Protein AF-A0A537FQB3-F1 (afdb_monomer)

Secondary structure (DSSP, 8-state):
-----------------------SSSTTTTSPP-HHHHHHHHHHHHHHHHHHS-S--TT-HHHHHHHHHHHHSS-HHHHHEEEEEEEEEPPSSTT--GGGS--EEE-HHHIIIIIGGGEEEEEEEEEEEEGGGTEEEEEEEEEE-TTS-GGGSSS-GGGSHHHHHHHHT--EEEEEEETTTTEEEEEEEES--SS-S-SS------PPP-S-SSEE-TTS-EE-GGGTTTTTS-TT-TTHHHHHHHHHHHHHHHHHTTGGGTSSTT-SS--S----TTSHHHHHH-

Nearest PDB structures (foldseek):
  2y3p-assembly1_B  TM=4.659E-01  e=8.962E+00  Escherichia coli

Sequence (286 aa):
MRIAGGCAPGGALLLAAALFAGGVAAAEDDLPDLGEQVERMAAELALELQRVCPPASPADQAAFDRCRRSLFGDSALRRSLAPRLLWGRRNQDAGALLKDTNLTQFAPDVFAGLYLALFMFSGEHSVEYVERERMYLIRLQSAFRNRLPPGQFPYPFWHDEAKWGVYQATNCILLWVNPKTARIVIGQFTERGELGSTVVATQPLSPKFDGNWMWMDKEGRIQPRVTLFDGLFRQDNPYLPKLEFTYRTLALRMRDAQCENCHMPNNPLPMRRLLIMHTP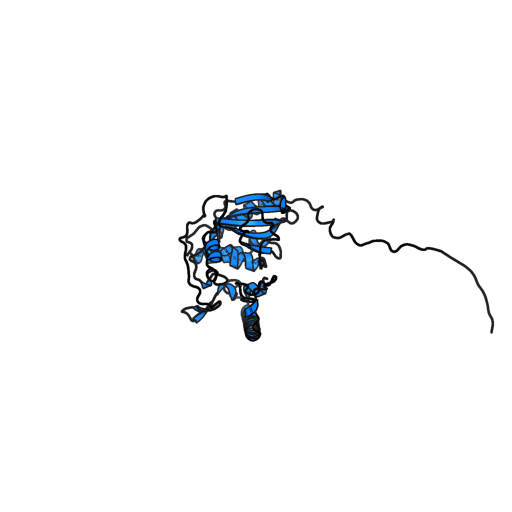AHASGE

Mean predicted aligned error: 10.39 Å

Solvent-accessible surface area (backbone atoms only — not comparable to full-atom values): 16451 Å² total; per-residue (Å²): 139,90,88,85,88,80,91,86,91,85,76,90,79,92,77,81,96,71,88,90,86,88,76,78,79,69,67,70,76,74,51,62,77,34,57,74,57,42,55,51,47,49,54,53,37,27,52,49,39,24,72,45,22,42,72,66,66,44,54,44,60,69,57,37,53,50,15,20,54,48,40,58,45,99,24,71,57,52,76,33,40,29,86,53,26,33,38,38,63,57,57,90,56,86,83,62,54,75,90,79,36,82,57,46,58,29,20,47,60,43,44,35,38,58,54,54,32,46,40,24,21,71,41,51,68,50,78,45,79,38,75,95,74,68,26,33,40,36,39,34,33,13,18,40,42,76,54,48,63,74,38,66,34,77,49,69,57,43,71,38,63,69,63,30,51,44,49,58,48,19,13,19,39,37,38,33,25,40,36,70,72,56,23,35,42,34,42,30,40,33,60,79,40,84,84,54,74,46,69,52,89,71,83,90,80,84,67,82,61,86,84,66,76,56,50,67,48,99,86,70,44,72,31,33,37,52,20,71,48,52,85,74,59,66,92,83,47,87,57,50,67,59,52,52,52,53,44,54,53,49,50,50,52,36,54,76,66,49,47,52,76,60,26,40,98,82,39,86,67,74,56,94,74,66,65,47,58,79,33,57,42,45,56,76,24,93

Structure (mmCIF, N/CA/C/O backbone):
data_AF-A0A537FQB3-F1
#
_entry.id   AF-A0A537FQB3-F1
#
loop_
_atom_site.group_PDB
_atom_site.id
_atom_site.type_symbol
_atom_site.label_atom_id
_atom_site.label_alt_id
_atom_site.label_comp_id
_atom_site.label_asym_id
_atom_site.label_entity_id
_atom_site.label_seq_id
_atom_site.pdbx_PDB_ins_code
_atom_site.Cartn_x
_atom_site.Cartn_y
_atom_site.Cartn_z
_atom_site.occupancy
_atom_site.B_iso_or_equiv
_atom_site.auth_seq_id
_atom_site.auth_comp_id
_atom_site.auth_asym_id
_atom_site.auth_atom_id
_atom_site.pdbx_PDB_model_num
ATOM 1 N N . MET A 1 1 ? -83.241 -18.098 -27.998 1.00 39.88 1 MET A N 1
ATOM 2 C CA . MET A 1 1 ? -83.274 -19.281 -27.112 1.00 39.88 1 MET A CA 1
ATOM 3 C C . MET A 1 1 ? -82.880 -18.814 -25.714 1.00 39.88 1 MET A C 1
ATOM 5 O O . MET A 1 1 ? -81.733 -18.455 -25.507 1.00 39.88 1 MET A O 1
ATOM 9 N N . ARG A 1 2 ? -83.863 -18.651 -24.818 1.00 32.28 2 ARG A N 1
ATOM 10 C CA . ARG A 1 2 ? -83.670 -18.299 -23.399 1.00 32.28 2 ARG A CA 1
ATOM 11 C C . ARG A 1 2 ? -83.474 -19.589 -22.609 1.00 32.28 2 ARG A C 1
ATOM 13 O O . ARG A 1 2 ? -84.328 -20.453 -22.760 1.00 32.28 2 ARG A O 1
ATOM 20 N N . ILE A 1 3 ? -82.483 -19.647 -21.720 1.00 35.78 3 ILE A N 1
ATOM 21 C CA . ILE A 1 3 ? -82.604 -20.260 -20.385 1.00 35.78 3 ILE A CA 1
ATOM 22 C C . ILE A 1 3 ? -81.799 -19.384 -19.413 1.00 35.78 3 ILE A C 1
ATOM 24 O O . ILE A 1 3 ? -80.728 -18.889 -19.752 1.00 35.78 3 ILE A O 1
ATOM 28 N N . ALA A 1 4 ? -82.393 -19.140 -18.249 1.00 33.56 4 ALA A N 1
ATOM 29 C CA . ALA A 1 4 ? -81.945 -18.267 -17.175 1.00 33.56 4 ALA A CA 1
ATOM 30 C C . ALA A 1 4 ? -81.563 -19.072 -15.917 1.00 33.56 4 ALA A C 1
ATOM 32 O O . ALA A 1 4 ? -81.996 -20.213 -15.773 1.00 33.56 4 ALA A O 1
ATOM 33 N N . GLY A 1 5 ? -80.874 -18.400 -14.983 1.00 29.98 5 GLY A N 1
ATOM 34 C CA . GLY A 1 5 ? -80.807 -18.712 -13.541 1.00 29.98 5 GLY A CA 1
ATOM 35 C C . GLY A 1 5 ? -79.450 -19.257 -13.073 1.00 29.98 5 GLY A C 1
ATOM 36 O O . GLY A 1 5 ? -78.936 -20.180 -13.684 1.00 29.98 5 GLY A O 1
ATOM 37 N N . GLY A 1 6 ? -78.799 -18.770 -12.011 1.00 29.89 6 GLY A N 1
ATOM 38 C CA . GLY A 1 6 ? -79.097 -17.722 -11.024 1.00 29.89 6 GLY A CA 1
ATOM 39 C C . GLY A 1 6 ? -78.061 -17.762 -9.871 1.00 29.89 6 GLY A C 1
ATOM 40 O O . GLY A 1 6 ? -77.442 -18.801 -9.690 1.00 2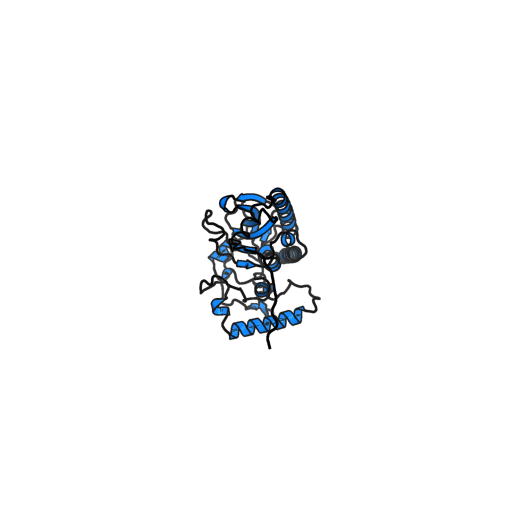9.89 6 GLY A O 1
ATOM 41 N N . CYS A 1 7 ? -77.929 -16.640 -9.130 1.00 30.81 7 CYS A N 1
ATOM 42 C CA . CYS A 1 7 ? -77.529 -16.454 -7.704 1.00 30.81 7 CYS A CA 1
ATOM 43 C C . CYS A 1 7 ? -76.234 -17.117 -7.143 1.00 30.81 7 CYS A C 1
ATOM 45 O O . CYS A 1 7 ? -76.009 -18.294 -7.351 1.00 30.81 7 CYS A O 1
ATOM 47 N N . ALA A 1 8 ? -75.378 -16.516 -6.297 1.00 36.47 8 ALA A N 1
ATOM 48 C CA . ALA A 1 8 ? -75.370 -15.281 -5.489 1.00 36.47 8 ALA A CA 1
ATOM 49 C C . ALA A 1 8 ? -73.906 -15.021 -4.952 1.00 36.47 8 ALA A C 1
ATOM 51 O O . ALA A 1 8 ? -72.982 -15.520 -5.590 1.00 36.47 8 ALA A O 1
ATOM 52 N N . PRO A 1 9 ? -73.612 -14.234 -3.882 1.00 50.31 9 PRO A N 1
ATOM 53 C CA . PRO A 1 9 ? -72.688 -13.091 -3.958 1.00 50.31 9 PRO A CA 1
ATOM 54 C C . PRO A 1 9 ? -71.484 -13.146 -2.981 1.00 50.31 9 PRO A C 1
ATOM 56 O O . PRO A 1 9 ? -71.391 -14.007 -2.113 1.00 50.31 9 PRO A O 1
ATOM 59 N N . GLY A 1 10 ? -70.584 -12.164 -3.075 1.00 28.72 10 GLY A N 1
ATOM 60 C CA . GLY A 1 10 ? -69.498 -11.917 -2.113 1.00 28.72 10 GLY A CA 1
ATOM 61 C C . GLY A 1 10 ? -68.287 -11.333 -2.839 1.00 28.72 10 GLY A C 1
ATOM 62 O O . GLY A 1 10 ? -67.957 -11.784 -3.922 1.00 28.72 10 GLY A O 1
ATOM 63 N N . GLY A 1 11 ? -67.582 -10.311 -2.386 1.00 28.75 11 GLY A N 1
ATOM 64 C CA . GLY A 1 11 ? -67.668 -9.447 -1.224 1.00 28.75 11 GLY A CA 1
ATOM 65 C C . GLY A 1 11 ? -66.685 -8.298 -1.488 1.00 28.75 11 GLY A C 1
ATOM 66 O O . GLY A 1 11 ? -65.789 -8.414 -2.325 1.00 28.75 11 GLY A O 1
ATOM 67 N N . ALA A 1 12 ? -66.902 -7.165 -0.831 1.00 36.59 12 ALA A N 1
ATOM 68 C CA . ALA A 1 12 ? -66.034 -5.996 -0.893 1.00 36.59 12 ALA A CA 1
ATOM 69 C C . ALA A 1 12 ? -64.578 -6.329 -0.523 1.00 36.59 12 ALA A C 1
ATOM 71 O O . ALA A 1 12 ? -64.365 -7.190 0.323 1.00 36.59 12 ALA A O 1
ATOM 72 N N . LEU A 1 13 ? -63.608 -5.583 -1.066 1.00 34.16 13 LEU A N 1
ATOM 73 C CA . LEU A 1 13 ? -62.609 -4.861 -0.263 1.00 34.16 13 LEU A CA 1
ATOM 74 C C . LEU A 1 13 ? -61.703 -3.995 -1.160 1.00 34.16 13 LEU A C 1
ATOM 76 O O . LEU A 1 13 ? -60.896 -4.490 -1.942 1.00 34.16 13 LEU A O 1
ATOM 80 N N . LEU A 1 14 ? -61.826 -2.678 -0.990 1.00 41.50 14 LEU A N 1
ATOM 81 C CA . LEU A 1 14 ? -60.735 -1.722 -1.169 1.00 41.50 14 LEU A CA 1
ATOM 82 C C . LEU A 1 14 ? -59.635 -2.062 -0.154 1.00 41.50 14 LEU A C 1
ATOM 84 O O . LEU A 1 14 ? -59.939 -2.113 1.035 1.00 41.50 14 LEU A O 1
ATOM 88 N N . LEU A 1 15 ? -58.375 -2.214 -0.574 1.00 35.16 15 LEU A N 1
ATOM 89 C CA . LEU A 1 15 ? -57.241 -2.047 0.341 1.00 35.16 15 LEU A CA 1
ATOM 90 C C . LEU A 1 15 ? -55.959 -1.618 -0.384 1.00 35.16 15 LEU A C 1
ATOM 92 O O . LEU A 1 15 ? -55.313 -2.383 -1.090 1.00 35.16 15 LEU A O 1
ATOM 96 N N . ALA A 1 16 ? -55.665 -0.332 -0.187 1.00 37.47 16 ALA A N 1
ATOM 97 C CA . ALA A 1 16 ? -54.361 0.279 0.045 1.00 37.47 16 ALA A CA 1
ATOM 98 C C . ALA A 1 16 ? -53.118 -0.423 -0.535 1.00 37.47 16 ALA A C 1
ATOM 100 O O . ALA A 1 16 ? -52.516 -1.289 0.095 1.00 37.47 16 ALA A O 1
ATOM 101 N N . ALA A 1 17 ? -52.631 0.094 -1.663 1.00 39.41 17 ALA A N 1
ATOM 102 C CA . ALA A 1 17 ? -51.211 0.032 -1.982 1.00 39.41 17 ALA A CA 1
ATOM 103 C C . ALA A 1 17 ? -50.494 1.133 -1.184 1.00 39.41 17 ALA A C 1
ATOM 105 O O . ALA A 1 17 ? -50.440 2.287 -1.608 1.00 39.41 17 ALA A O 1
ATOM 106 N N . ALA A 1 18 ? -49.983 0.785 -0.004 1.00 43.53 18 ALA A N 1
ATOM 107 C CA . ALA A 1 18 ? -49.101 1.646 0.768 1.00 43.53 18 ALA A CA 1
ATOM 108 C C . ALA A 1 18 ? -47.827 0.886 1.159 1.00 43.53 18 ALA A C 1
ATOM 110 O O . ALA A 1 18 ? -47.884 -0.134 1.836 1.00 43.53 18 ALA A O 1
ATOM 111 N N . LEU A 1 19 ? -46.699 1.478 0.754 1.00 46.19 19 LEU A N 1
ATOM 112 C CA . LEU A 1 19 ? -45.419 1.511 1.464 1.00 46.19 19 LEU A CA 1
ATOM 113 C C . LEU A 1 19 ? -44.647 0.192 1.628 1.00 46.19 19 LEU 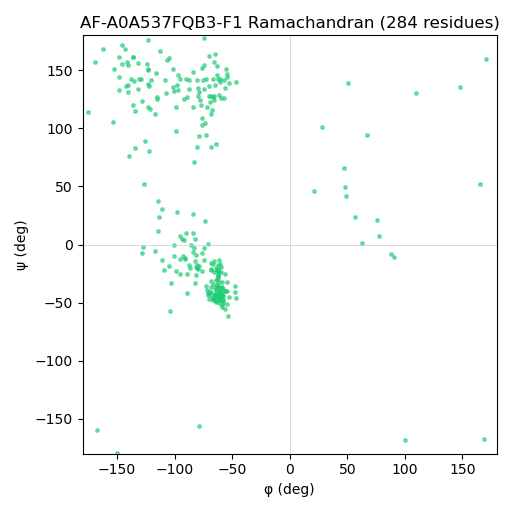A C 1
ATOM 115 O O . LEU A 1 19 ? -44.731 -0.460 2.657 1.00 46.19 19 LEU A O 1
ATOM 119 N N . PHE A 1 20 ? -43.722 -0.060 0.698 1.00 43.28 20 PHE A N 1
ATOM 120 C CA . PHE A 1 20 ? -42.429 -0.675 1.028 1.00 43.28 20 PHE A CA 1
ATOM 121 C C . PHE A 1 20 ? -41.315 -0.001 0.220 1.00 43.28 20 PHE A C 1
ATOM 123 O O . PHE A 1 20 ? -40.823 -0.526 -0.773 1.00 43.28 20 PHE A O 1
ATOM 130 N N . ALA A 1 21 ? -40.926 1.198 0.646 1.00 45.19 21 ALA A N 1
ATOM 131 C CA . ALA A 1 21 ? -39.701 1.850 0.196 1.00 45.19 21 ALA A CA 1
ATOM 132 C C . ALA A 1 21 ? -38.979 2.406 1.428 1.00 45.19 21 ALA A C 1
ATOM 134 O O . ALA A 1 21 ? -39.165 3.559 1.798 1.00 45.19 21 ALA A O 1
ATOM 135 N N . GLY A 1 22 ? -38.212 1.556 2.114 1.00 44.00 22 GLY A N 1
ATOM 136 C CA . GLY A 1 22 ? -37.442 1.979 3.287 1.00 44.00 22 GLY A CA 1
ATOM 137 C C . GLY A 1 22 ? -36.913 0.828 4.138 1.00 44.00 22 GLY A C 1
ATOM 138 O O . GLY A 1 22 ? -37.192 0.797 5.326 1.00 44.00 22 GLY A O 1
ATOM 139 N N . GLY A 1 23 ? -36.211 -0.145 3.544 1.00 40.12 23 GLY A N 1
ATOM 140 C CA . GLY A 1 23 ? -35.782 -1.349 4.277 1.00 40.12 23 GLY A CA 1
ATOM 141 C C . GLY A 1 23 ? -34.303 -1.725 4.206 1.00 40.12 23 GLY A C 1
ATOM 142 O O . GLY A 1 23 ? -33.903 -2.637 4.913 1.00 40.12 23 GLY A O 1
ATOM 143 N N . VAL A 1 24 ? -33.472 -1.074 3.385 1.00 45.38 24 VAL A N 1
ATOM 144 C CA . VAL A 1 24 ? -32.102 -1.585 3.145 1.00 45.38 24 VAL A CA 1
ATOM 145 C C . VAL A 1 24 ? -31.030 -0.877 3.986 1.00 45.38 24 VAL A C 1
ATOM 147 O O . VAL A 1 24 ? -30.003 -1.472 4.270 1.00 45.38 24 VAL A O 1
ATOM 150 N N . ALA A 1 25 ? -31.268 0.352 4.457 1.00 44.25 25 ALA A N 1
ATOM 151 C CA . ALA A 1 25 ? -30.258 1.111 5.208 1.00 44.25 25 ALA A CA 1
ATOM 152 C C . ALA A 1 25 ? -30.233 0.823 6.724 1.00 44.25 25 ALA A C 1
ATOM 154 O O . ALA A 1 25 ? -29.230 1.090 7.372 1.00 44.25 25 ALA A O 1
ATOM 155 N N . ALA A 1 26 ? -31.312 0.285 7.302 1.00 44.38 26 ALA A N 1
ATOM 156 C CA . ALA A 1 26 ? -31.413 0.076 8.752 1.00 44.38 26 ALA A CA 1
ATOM 157 C C . ALA A 1 26 ? -30.714 -1.207 9.248 1.00 44.38 26 ALA A C 1
ATOM 159 O O . ALA A 1 26 ? -30.406 -1.313 10.426 1.00 44.38 26 ALA A O 1
ATOM 160 N N . ALA A 1 27 ? -30.442 -2.173 8.365 1.00 52.44 27 ALA A N 1
ATOM 161 C CA . ALA A 1 27 ? -29.920 -3.483 8.763 1.00 52.44 27 ALA A CA 1
ATOM 162 C C . ALA A 1 27 ? -28.400 -3.509 9.042 1.00 52.44 27 ALA A C 1
ATOM 164 O O . ALA A 1 27 ? -27.921 -4.444 9.678 1.00 52.44 27 ALA A O 1
ATOM 165 N N . GLU A 1 28 ? -27.628 -2.517 8.579 1.00 53.47 28 GLU A N 1
ATOM 166 C CA . GLU A 1 28 ? -26.170 -2.464 8.807 1.00 53.47 28 GLU A CA 1
ATOM 167 C C . GLU A 1 28 ? -25.781 -1.910 10.188 1.00 53.47 28 GLU A C 1
ATOM 169 O O . GLU A 1 28 ? -24.717 -2.261 10.705 1.00 53.47 28 GLU A O 1
ATOM 174 N N . ASP A 1 29 ? -26.622 -1.074 10.809 1.00 59.78 29 ASP A N 1
ATOM 175 C CA . ASP A 1 29 ? -26.296 -0.435 12.097 1.00 59.78 29 ASP A CA 1
ATOM 176 C C . ASP A 1 29 ? -26.427 -1.412 13.288 1.00 59.78 29 ASP A C 1
ATOM 178 O O . ASP A 1 29 ? -25.736 -1.249 14.295 1.00 59.78 29 ASP A O 1
ATOM 182 N N . ASP A 1 30 ? -27.220 -2.481 13.129 1.00 73.44 30 ASP A N 1
ATOM 183 C CA . ASP A 1 30 ? -27.499 -3.506 14.152 1.00 73.44 30 ASP A CA 1
ATOM 184 C C . ASP A 1 30 ? -26.416 -4.594 14.278 1.00 73.44 30 ASP A C 1
ATOM 186 O O . ASP A 1 30 ? -26.456 -5.417 15.198 1.00 73.44 30 ASP A O 1
ATOM 190 N N . LEU A 1 31 ? -25.432 -4.640 13.372 1.00 80.19 31 LEU A N 1
ATOM 191 C CA . LEU A 1 31 ? -24.334 -5.601 13.497 1.00 80.19 31 LEU A CA 1
ATOM 192 C C . LEU A 1 31 ? -23.474 -5.275 14.731 1.00 80.19 31 LEU A C 1
ATOM 194 O O . LEU A 1 31 ? -23.238 -4.098 15.015 1.00 80.19 31 LEU A O 1
ATOM 198 N N . PRO A 1 32 ? -22.961 -6.273 15.470 1.00 88.19 32 PRO A N 1
ATOM 199 C CA . PRO A 1 32 ? -22.081 -6.009 16.600 1.00 88.19 32 PRO A CA 1
ATOM 200 C C . PRO A 1 32 ? -20.788 -5.334 16.131 1.00 88.19 32 PRO A C 1
ATOM 202 O O . PRO A 1 32 ? -20.283 -5.606 15.042 1.00 88.19 32 PRO A O 1
ATOM 205 N N . ASP A 1 33 ? -20.257 -4.443 16.963 1.00 93.88 33 ASP A N 1
ATOM 206 C CA . ASP A 1 33 ? -18.897 -3.943 16.788 1.00 93.88 33 ASP A CA 1
ATOM 207 C C . ASP A 1 33 ? -17.898 -5.071 17.104 1.00 93.88 33 ASP A C 1
ATOM 209 O O . ASP A 1 33 ? -17.992 -5.728 18.143 1.00 93.88 33 ASP A O 1
ATOM 213 N N . LEU A 1 34 ? -16.966 -5.323 16.185 1.00 95.62 34 LEU A N 1
ATOM 214 C CA . LEU A 1 34 ? -15.963 -6.379 16.270 1.00 95.62 34 LEU A CA 1
ATOM 215 C C . LEU A 1 34 ? -14.600 -5.869 16.768 1.00 95.62 34 LEU A C 1
ATOM 217 O O . LEU A 1 34 ? -13.578 -6.467 16.434 1.00 95.62 34 LEU A O 1
ATOM 221 N N . GLY A 1 35 ? -14.551 -4.801 17.567 1.00 95.38 35 GLY A N 1
ATOM 222 C CA . GLY A 1 35 ? -13.321 -4.169 18.057 1.00 95.38 35 GLY A CA 1
ATOM 223 C C . GLY A 1 35 ? -12.260 -5.124 18.610 1.00 95.38 35 GLY A C 1
ATOM 224 O O . GLY A 1 35 ? -11.106 -5.061 18.198 1.00 95.38 35 GLY A O 1
ATOM 225 N N . GLU A 1 36 ? -12.632 -6.094 19.452 1.00 96.75 36 GLU A N 1
ATOM 226 C CA . GLU A 1 36 ? -11.682 -7.108 19.952 1.00 96.75 36 GLU A CA 1
ATOM 227 C C . GLU A 1 36 ? -11.079 -7.975 18.831 1.00 96.75 36 GLU A C 1
ATOM 229 O O . GLU A 1 36 ? -9.939 -8.440 18.918 1.00 96.75 36 GLU A O 1
ATOM 234 N N . GLN A 1 37 ? -11.839 -8.233 17.762 1.00 97.56 37 GLN A N 1
ATOM 235 C CA . GLN A 1 37 ? -11.324 -8.931 16.583 1.00 97.56 37 GLN A CA 1
ATOM 236 C C . GLN A 1 37 ? -10.384 -8.031 15.784 1.00 97.56 37 GLN A C 1
ATOM 238 O O . GLN A 1 37 ? -9.386 -8.532 15.273 1.00 97.56 37 GLN A O 1
ATOM 243 N N . VAL A 1 38 ? -10.663 -6.725 15.714 1.00 98.25 38 VAL A N 1
ATOM 244 C CA . VAL A 1 38 ? -9.784 -5.749 15.059 1.00 98.25 38 VAL A CA 1
ATOM 245 C C . VAL A 1 38 ? -8.446 -5.624 15.789 1.00 98.25 38 VAL A C 1
ATOM 247 O O . VAL A 1 38 ? -7.409 -5.645 15.136 1.00 98.25 38 VAL A O 1
ATOM 250 N N . GLU A 1 39 ? -8.442 -5.576 17.121 1.00 98.12 39 GLU A N 1
ATOM 251 C CA . GLU A 1 39 ? -7.211 -5.539 17.928 1.00 98.12 39 GLU A CA 1
ATOM 252 C C . GLU A 1 39 ? -6.342 -6.784 17.702 1.00 98.12 39 GLU A C 1
ATOM 254 O O . GLU A 1 39 ? -5.148 -6.698 17.407 1.00 98.12 39 GLU A O 1
ATOM 259 N N . ARG A 1 40 ? -6.955 -7.972 17.756 1.00 98.12 40 ARG A N 1
ATOM 260 C CA . ARG A 1 40 ? -6.258 -9.235 17.469 1.00 98.12 40 ARG A CA 1
ATOM 261 C C . ARG A 1 40 ? -5.736 -9.283 16.035 1.00 98.12 40 ARG A C 1
ATOM 263 O O . ARG A 1 40 ? -4.593 -9.679 15.823 1.00 98.12 40 ARG A O 1
ATOM 270 N N . MET A 1 41 ? -6.543 -8.851 15.068 1.00 98.25 41 MET A N 1
ATOM 271 C CA . MET A 1 41 ? -6.117 -8.728 13.678 1.00 98.25 41 MET A CA 1
ATOM 272 C C . MET A 1 41 ? -4.908 -7.800 13.562 1.00 98.25 41 MET A C 1
ATOM 274 O O . MET A 1 41 ? -3.937 -8.165 12.913 1.00 98.25 41 MET A O 1
ATOM 278 N N . ALA A 1 42 ? -4.926 -6.628 14.198 1.00 98.50 42 ALA A N 1
ATOM 279 C CA . ALA A 1 42 ? -3.816 -5.682 14.149 1.00 98.50 42 ALA A CA 1
ATOM 280 C C . ALA A 1 42 ? -2.510 -6.299 14.665 1.00 98.50 42 ALA A C 1
ATOM 282 O O . ALA A 1 42 ? -1.479 -6.187 13.997 1.00 98.50 42 ALA A O 1
ATOM 283 N N . ALA A 1 43 ? -2.569 -7.018 15.789 1.00 98.31 43 ALA A N 1
ATOM 284 C CA . ALA A 1 43 ? -1.419 -7.722 16.348 1.00 98.31 43 ALA A CA 1
ATOM 285 C C . ALA A 1 43 ? -0.902 -8.835 15.416 1.00 98.31 43 ALA A C 1
ATOM 287 O O . ALA A 1 43 ? 0.306 -8.945 15.189 1.00 98.31 43 ALA A O 1
ATOM 288 N N . GLU A 1 44 ? -1.803 -9.635 14.834 1.00 98.25 44 GLU A N 1
ATOM 289 C CA . GLU A 1 44 ? -1.453 -10.685 13.867 1.00 98.25 44 GLU A CA 1
ATOM 290 C C . GLU A 1 44 ? -0.808 -10.106 12.599 1.00 98.25 44 GLU A C 1
ATOM 292 O O . GLU A 1 44 ? 0.212 -10.619 12.133 1.00 98.25 44 GLU A O 1
ATOM 297 N N . LEU A 1 45 ? -1.363 -9.012 12.069 1.00 98.12 45 LEU A N 1
ATOM 298 C CA . LEU A 1 45 ? -0.835 -8.313 10.899 1.00 98.12 45 LEU A CA 1
ATOM 299 C C . LEU A 1 45 ? 0.546 -7.725 11.171 1.00 98.12 45 LEU A C 1
ATOM 301 O O . LEU A 1 45 ? 1.456 -7.908 10.365 1.00 98.12 45 LEU A O 1
ATOM 305 N N . ALA A 1 46 ? 0.720 -7.033 12.296 1.00 98.19 46 ALA A N 1
ATOM 306 C CA . ALA A 1 46 ? 1.995 -6.430 12.655 1.00 98.19 46 ALA A CA 1
ATOM 307 C C . ALA A 1 46 ? 3.095 -7.492 12.809 1.00 98.19 46 ALA A C 1
ATOM 309 O O . ALA A 1 46 ? 4.198 -7.316 12.286 1.00 98.19 46 ALA A O 1
ATOM 310 N N . LEU A 1 47 ? 2.775 -8.623 13.450 1.00 98.19 47 LEU A N 1
ATOM 311 C CA . LEU A 1 47 ? 3.690 -9.752 13.603 1.00 98.19 47 LEU A CA 1
ATOM 312 C C . LEU A 1 47 ? 4.029 -10.413 12.258 1.00 98.19 47 LEU A C 1
ATOM 314 O O . LEU A 1 47 ? 5.200 -10.691 11.983 1.00 98.19 47 LEU A O 1
ATOM 318 N N . GLU A 1 48 ? 3.030 -10.663 11.404 1.00 97.94 48 GLU A N 1
ATOM 319 C CA . GLU A 1 48 ? 3.256 -11.210 10.062 1.00 97.94 48 GLU A CA 1
ATOM 320 C C . GLU A 1 48 ? 4.165 -10.288 9.247 1.00 97.94 48 GLU A C 1
ATOM 322 O O . GLU A 1 48 ? 5.182 -10.740 8.717 1.00 97.94 48 GLU A O 1
ATOM 327 N N . LEU A 1 49 ? 3.830 -8.998 9.176 1.00 97.88 49 LEU A N 1
ATOM 328 C CA . LEU A 1 49 ? 4.551 -8.012 8.376 1.00 97.88 49 LEU A CA 1
ATOM 329 C C . LEU A 1 49 ? 5.986 -7.818 8.863 1.00 97.88 49 LEU A C 1
ATOM 331 O O . LEU A 1 49 ? 6.897 -7.778 8.036 1.00 97.88 49 LEU A O 1
ATOM 335 N N . GLN A 1 50 ? 6.214 -7.779 10.177 1.00 97.25 50 GLN A N 1
ATOM 336 C CA . GLN A 1 50 ? 7.563 -7.765 10.744 1.00 97.25 50 GLN A CA 1
ATOM 337 C C . GLN A 1 50 ? 8.357 -9.002 10.306 1.00 97.25 50 GLN A C 1
ATOM 339 O O . GLN A 1 50 ? 9.521 -8.896 9.927 1.00 97.25 50 GLN A O 1
ATOM 344 N N . ARG A 1 51 ? 7.737 -10.186 10.330 1.00 97.38 51 ARG A N 1
ATOM 345 C CA . ARG A 1 51 ? 8.411 -11.444 9.996 1.00 97.38 51 ARG A CA 1
ATOM 346 C C . ARG A 1 51 ? 8.730 -11.571 8.508 1.00 97.38 51 ARG A C 1
ATOM 348 O O . ARG A 1 51 ? 9.809 -12.049 8.157 1.00 97.38 51 ARG A O 1
ATOM 355 N N . VAL A 1 52 ? 7.792 -11.210 7.632 1.00 96.69 52 VAL A N 1
ATOM 356 C CA . VAL A 1 52 ? 7.914 -11.458 6.183 1.00 96.69 52 VAL A CA 1
ATOM 357 C C . VAL A 1 52 ? 8.479 -10.265 5.416 1.00 96.69 52 VAL A C 1
ATOM 359 O O . VAL A 1 52 ? 9.127 -10.457 4.386 1.00 96.69 52 VAL A O 1
ATOM 362 N N . CYS A 1 53 ? 8.312 -9.052 5.941 1.00 97.06 53 CYS A N 1
ATOM 363 C CA . CYS A 1 53 ? 8.804 -7.797 5.375 1.00 97.06 53 CYS A CA 1
ATOM 364 C C . CYS A 1 53 ? 9.634 -6.996 6.406 1.00 97.06 53 CYS A C 1
ATOM 366 O O . CYS A 1 53 ? 9.370 -5.805 6.603 1.00 97.06 53 CYS A O 1
ATOM 368 N N . PRO A 1 54 ? 10.649 -7.608 7.053 1.00 97.12 54 PRO A N 1
ATOM 369 C CA . PRO A 1 54 ? 11.411 -6.955 8.110 1.00 97.12 54 PRO A CA 1
ATOM 370 C C . PRO A 1 54 ? 12.204 -5.745 7.598 1.00 97.12 54 PRO A C 1
ATOM 372 O O . PRO A 1 54 ? 12.473 -5.632 6.388 1.00 97.12 54 PRO A O 1
ATOM 375 N N . PRO A 1 55 ? 12.660 -4.879 8.520 1.00 96.38 55 PRO A N 1
ATOM 376 C CA . PRO A 1 55 ? 13.619 -3.826 8.221 1.00 96.38 55 PRO A CA 1
ATOM 377 C C . PRO A 1 55 ? 14.892 -4.430 7.630 1.00 96.38 55 PRO A C 1
ATOM 379 O O . PRO A 1 55 ? 15.487 -5.350 8.189 1.00 96.38 55 PRO A O 1
ATOM 382 N N . ALA A 1 56 ? 15.293 -3.929 6.469 1.00 95.69 56 ALA A N 1
ATOM 383 C CA . ALA A 1 56 ? 16.469 -4.380 5.738 1.00 95.69 56 ALA A CA 1
ATOM 384 C C . ALA A 1 56 ? 17.049 -3.211 4.933 1.00 95.69 56 ALA A C 1
ATOM 386 O O . ALA A 1 56 ? 16.516 -2.100 4.947 1.00 95.69 56 ALA A O 1
ATOM 387 N N . SER A 1 57 ? 18.126 -3.458 4.185 1.00 95.56 57 SER A N 1
ATOM 388 C CA . SER A 1 57 ? 18.598 -2.470 3.214 1.00 95.56 57 SER A CA 1
ATOM 389 C C . SER A 1 57 ? 17.469 -2.113 2.225 1.00 95.56 57 SER A C 1
ATOM 391 O O . SER A 1 57 ? 16.830 -3.020 1.680 1.00 95.56 57 SER A O 1
ATOM 393 N N . PRO A 1 58 ? 17.239 -0.821 1.916 1.00 94.81 58 PRO A N 1
ATOM 394 C CA . PRO A 1 58 ? 16.239 -0.400 0.928 1.00 94.81 58 PRO A CA 1
ATOM 395 C C . PRO A 1 58 ? 16.497 -0.915 -0.497 1.00 94.81 58 PRO A C 1
ATOM 397 O O . PRO A 1 58 ? 15.617 -0.804 -1.347 1.00 94.81 58 PRO A O 1
ATOM 400 N N . ALA A 1 59 ? 17.699 -1.441 -0.765 1.00 95.31 59 ALA A N 1
ATOM 401 C CA . ALA A 1 59 ? 18.098 -2.046 -2.038 1.00 95.31 59 ALA A CA 1
ATOM 402 C C . ALA A 1 59 ? 18.050 -3.589 -2.022 1.00 95.31 59 ALA A C 1
ATOM 404 O O . ALA A 1 59 ? 18.401 -4.219 -3.018 1.00 95.31 59 ALA A O 1
ATOM 405 N N . ASP A 1 60 ? 17.667 -4.218 -0.903 1.00 96.25 60 ASP A N 1
ATOM 406 C CA . ASP A 1 60 ? 17.676 -5.678 -0.764 1.00 96.25 60 ASP A CA 1
ATOM 407 C C . ASP A 1 60 ? 16.545 -6.332 -1.576 1.00 96.25 60 ASP A C 1
ATOM 409 O O . ASP A 1 60 ? 15.407 -6.491 -1.121 1.00 96.25 60 ASP A O 1
ATOM 413 N N . GLN A 1 61 ? 16.889 -6.736 -2.800 1.00 94.38 61 GLN A N 1
ATOM 414 C CA . GLN A 1 61 ? 16.001 -7.432 -3.728 1.00 94.38 61 GLN A CA 1
ATOM 415 C C . GLN A 1 61 ? 15.517 -8.781 -3.175 1.00 94.38 61 GLN A C 1
ATOM 417 O O . GLN A 1 61 ? 14.360 -9.147 -3.370 1.00 94.38 61 GLN A O 1
ATOM 422 N N . ALA A 1 62 ? 16.366 -9.520 -2.456 1.00 94.50 62 ALA A N 1
ATOM 423 C CA . ALA A 1 62 ? 16.002 -10.833 -1.936 1.00 94.50 62 ALA A CA 1
ATOM 424 C C . ALA A 1 62 ? 14.994 -10.718 -0.782 1.00 94.50 62 ALA A C 1
ATOM 426 O O . ALA A 1 62 ? 14.061 -11.521 -0.700 1.00 94.50 62 ALA A O 1
ATOM 427 N N . ALA A 1 63 ? 15.155 -9.720 0.094 1.00 95.56 63 ALA A N 1
ATOM 428 C CA . ALA A 1 63 ? 14.166 -9.396 1.120 1.00 95.56 63 ALA A CA 1
ATOM 429 C C . ALA A 1 63 ? 12.832 -8.965 0.499 1.00 95.56 63 ALA A C 1
ATOM 431 O O . ALA A 1 63 ? 11.787 -9.471 0.910 1.00 95.56 63 ALA A O 1
ATOM 432 N N . PHE A 1 64 ? 12.866 -8.111 -0.529 1.00 95.00 64 PHE A N 1
ATOM 433 C CA . PHE A 1 64 ? 11.669 -7.726 -1.279 1.00 95.00 64 PHE A CA 1
ATOM 434 C C . PHE A 1 64 ? 10.954 -8.937 -1.899 1.00 95.00 64 PHE A C 1
ATOM 436 O O . PHE A 1 64 ? 9.756 -9.110 -1.692 1.00 95.00 64 PHE A O 1
ATOM 443 N N . ASP A 1 65 ? 11.668 -9.829 -2.591 1.00 92.56 65 ASP A N 1
ATOM 444 C CA . ASP A 1 65 ? 11.049 -10.996 -3.231 1.00 92.56 65 ASP A CA 1
ATOM 445 C C . ASP A 1 65 ? 10.472 -11.998 -2.219 1.00 92.56 65 ASP A C 1
ATOM 447 O O . ASP A 1 65 ? 9.448 -12.631 -2.485 1.00 92.56 65 ASP A O 1
ATOM 451 N N . ARG A 1 66 ? 11.091 -12.156 -1.040 1.00 92.31 66 ARG A N 1
ATOM 452 C CA . ARG A 1 66 ? 10.518 -12.963 0.055 1.00 92.31 66 ARG A CA 1
ATOM 453 C C . ARG A 1 66 ? 9.243 -12.336 0.616 1.00 92.31 66 ARG A C 1
ATOM 455 O O . ARG A 1 66 ? 8.248 -13.048 0.744 1.00 92.31 66 ARG A O 1
ATOM 462 N N . CYS A 1 67 ? 9.271 -11.035 0.897 1.00 94.81 67 CYS A N 1
ATOM 463 C CA . CYS A 1 67 ? 8.119 -10.265 1.363 1.00 94.81 67 CYS A CA 1
ATOM 464 C C . CYS A 1 67 ? 6.956 -10.386 0.372 1.00 94.81 67 CYS A C 1
ATOM 466 O O . CYS A 1 67 ? 5.899 -10.907 0.721 1.00 94.81 67 CYS A O 1
ATOM 468 N N . ARG A 1 68 ? 7.194 -10.049 -0.901 1.00 91.88 68 ARG A N 1
ATOM 469 C CA . ARG A 1 68 ? 6.200 -10.126 -1.977 1.00 91.88 68 ARG A CA 1
ATOM 470 C C . ARG A 1 68 ? 5.572 -11.513 -2.104 1.00 91.88 68 ARG A C 1
ATOM 472 O O . ARG A 1 68 ? 4.351 -11.623 -2.095 1.00 91.88 68 ARG A O 1
ATOM 479 N N . ARG A 1 69 ? 6.382 -12.578 -2.178 1.00 89.12 69 ARG A N 1
ATOM 480 C CA . ARG A 1 69 ? 5.862 -13.956 -2.284 1.00 89.12 69 ARG A CA 1
ATOM 481 C C . ARG A 1 69 ? 5.031 -14.368 -1.072 1.00 89.12 69 ARG A C 1
ATOM 483 O O . ARG A 1 69 ? 4.042 -15.070 -1.242 1.00 89.12 69 ARG A O 1
ATOM 490 N N . SER A 1 70 ? 5.428 -13.944 0.126 1.00 92.06 70 SER A N 1
ATOM 491 C CA . SER A 1 70 ? 4.709 -14.279 1.359 1.00 92.06 70 SER A CA 1
ATOM 492 C C . SER A 1 70 ? 3.367 -13.554 1.423 1.00 92.06 70 SER A C 1
ATOM 494 O O . SER A 1 70 ? 2.345 -14.191 1.653 1.00 92.06 70 SER A O 1
ATOM 496 N N . LEU A 1 71 ? 3.349 -12.248 1.131 1.00 91.62 71 LEU A N 1
ATOM 497 C CA . LEU A 1 71 ? 2.120 -11.455 1.131 1.00 91.62 71 LEU A CA 1
ATOM 498 C C . LEU A 1 71 ? 1.132 -11.911 0.057 1.00 91.62 71 LEU A C 1
ATOM 500 O O . LEU A 1 71 ? -0.065 -11.950 0.328 1.00 91.62 71 LEU A O 1
ATOM 504 N N . PHE A 1 72 ? 1.622 -12.294 -1.126 1.00 84.81 72 PHE A N 1
ATOM 505 C CA . PHE A 1 72 ? 0.799 -12.816 -2.222 1.00 84.81 72 PHE A CA 1
ATOM 506 C C . PHE A 1 72 ? 0.318 -14.261 -1.996 1.00 84.81 72 PHE A C 1
ATOM 508 O O . PHE A 1 72 ? -0.560 -14.736 -2.709 1.00 84.81 72 PHE A O 1
ATOM 515 N N . GLY A 1 73 ? 0.887 -14.977 -1.023 1.00 83.50 73 GLY A N 1
ATOM 516 C CA . GLY A 1 73 ? 0.448 -16.309 -0.610 1.00 83.50 73 GLY A CA 1
ATOM 517 C C . GLY A 1 73 ? -0.792 -16.268 0.287 1.00 83.50 73 GLY A C 1
ATOM 518 O O . GLY A 1 73 ? -1.574 -15.322 0.250 1.00 83.50 73 GLY A O 1
ATOM 519 N N . ASP A 1 74 ? -0.986 -17.300 1.103 1.00 86.44 74 ASP A N 1
ATOM 520 C CA . ASP A 1 74 ? -2.026 -17.302 2.137 1.00 86.44 74 ASP A CA 1
ATOM 521 C C . ASP A 1 74 ? -1.554 -16.524 3.381 1.00 86.44 74 ASP A C 1
ATOM 523 O O . ASP A 1 74 ? -1.019 -17.098 4.331 1.00 86.44 74 ASP A O 1
ATOM 527 N N . SER A 1 75 ? -1.708 -15.197 3.346 1.00 93.31 75 SER A N 1
ATOM 528 C CA . SER A 1 75 ? -1.274 -14.277 4.406 1.00 93.31 75 SER A CA 1
ATOM 529 C C . SER A 1 75 ? -2.430 -13.810 5.297 1.00 93.31 75 SER A C 1
ATOM 531 O O . SER A 1 75 ? -3.578 -13.697 4.854 1.00 93.31 75 SER A O 1
ATOM 533 N N . ALA A 1 76 ? -2.126 -13.507 6.561 1.00 94.94 76 ALA A N 1
ATOM 534 C CA . ALA A 1 76 ? -3.060 -12.883 7.497 1.00 94.94 76 ALA A CA 1
ATOM 535 C C . ALA A 1 76 ? -3.568 -11.547 6.941 1.00 94.94 76 ALA A C 1
ATOM 537 O O . ALA A 1 76 ? -4.768 -11.265 7.014 1.00 94.94 76 ALA A O 1
ATOM 538 N N . LEU A 1 77 ? -2.686 -10.792 6.278 1.00 95.94 77 LEU A N 1
ATOM 539 C CA . LEU A 1 77 ? -3.043 -9.611 5.504 1.00 95.94 77 LEU A CA 1
ATOM 540 C C . LEU A 1 77 ? -4.123 -9.915 4.473 1.00 95.94 77 LEU A C 1
ATOM 542 O O . LEU A 1 77 ? -5.206 -9.346 4.570 1.00 95.94 77 LEU A O 1
ATOM 546 N N . ARG A 1 78 ? -3.876 -10.811 3.507 1.00 93.69 78 ARG A N 1
ATOM 547 C CA . ARG A 1 78 ? -4.849 -11.083 2.434 1.00 93.69 78 ARG A CA 1
ATOM 548 C C . ARG A 1 78 ? -6.177 -11.576 2.978 1.00 93.69 78 ARG A C 1
ATOM 550 O O . ARG A 1 78 ? -7.218 -11.128 2.505 1.00 93.69 78 ARG A O 1
ATOM 557 N N . ARG A 1 79 ? -6.152 -12.430 4.004 1.00 94.81 79 ARG A N 1
ATOM 558 C CA . ARG A 1 79 ? -7.373 -12.899 4.667 1.00 94.81 79 ARG A CA 1
ATOM 559 C C . ARG A 1 79 ? -8.148 -11.779 5.347 1.00 94.81 79 ARG A C 1
ATOM 561 O O . ARG A 1 79 ? -9.340 -11.968 5.537 1.00 94.81 79 ARG A O 1
ATOM 568 N N . SER A 1 80 ? -7.518 -10.657 5.694 1.00 97.06 80 SER A N 1
ATOM 569 C CA . SER A 1 80 ? -8.131 -9.510 6.380 1.00 97.06 80 SER A CA 1
ATOM 570 C C . SER A 1 80 ? -8.609 -8.401 5.436 1.00 97.06 80 SER A C 1
ATOM 572 O O . SER A 1 80 ? -9.343 -7.508 5.858 1.00 97.06 80 SER A O 1
ATOM 574 N N . LEU A 1 81 ? -8.224 -8.439 4.158 1.00 97.19 81 LEU A N 1
ATOM 575 C CA . LEU A 1 81 ? -8.626 -7.444 3.164 1.00 97.19 81 LEU A CA 1
ATOM 576 C C . LEU A 1 81 ? -10.081 -7.648 2.720 1.00 97.19 81 LEU A C 1
ATOM 578 O O . LEU A 1 81 ? -10.548 -8.774 2.535 1.00 97.19 81 LEU A O 1
ATOM 582 N N . ALA A 1 82 ? -10.802 -6.548 2.513 1.00 96.62 82 ALA A N 1
ATOM 583 C CA . ALA A 1 82 ? -12.082 -6.575 1.816 1.00 96.62 82 ALA A CA 1
ATOM 584 C C . ALA A 1 82 ? -11.895 -6.985 0.336 1.00 96.62 82 ALA A C 1
ATOM 586 O O . ALA A 1 82 ? -10.817 -6.774 -0.223 1.00 96.62 82 ALA A O 1
ATOM 587 N N . PRO A 1 83 ? -12.932 -7.517 -0.346 1.00 92.56 83 PRO A N 1
ATOM 588 C CA . PRO A 1 83 ? -12.836 -7.927 -1.757 1.00 92.56 83 PRO A CA 1
ATOM 589 C C . PRO A 1 83 ? -12.373 -6.818 -2.716 1.00 92.56 83 PRO A C 1
ATOM 591 O O . PRO A 1 83 ? -11.816 -7.095 -3.777 1.00 92.56 83 PRO A O 1
ATOM 594 N N . ARG A 1 84 ? -12.610 -5.562 -2.333 1.00 90.38 84 ARG A N 1
ATOM 595 C CA . ARG A 1 84 ? -12.046 -4.349 -2.922 1.00 90.38 84 ARG A CA 1
ATOM 596 C C . ARG A 1 84 ? -11.663 -3.422 -1.775 1.00 90.38 84 ARG A C 1
ATOM 598 O O . ARG A 1 84 ? -12.400 -3.340 -0.794 1.00 90.38 84 ARG A O 1
ATOM 605 N N . LEU A 1 85 ? -10.553 -2.714 -1.919 1.00 93.94 85 LEU A N 1
ATOM 606 C CA . LEU A 1 85 ? -10.119 -1.696 -0.969 1.00 93.94 85 LEU A CA 1
ATOM 607 C C . LEU A 1 85 ? -9.626 -0.448 -1.697 1.00 93.94 85 LEU A C 1
ATOM 609 O O . LEU A 1 85 ? -9.285 -0.515 -2.874 1.00 93.94 85 LEU A O 1
ATOM 613 N N . LEU A 1 86 ? -9.557 0.678 -0.998 1.00 93.69 86 LEU A N 1
ATOM 614 C CA . LEU A 1 86 ? -8.964 1.908 -1.522 1.00 93.69 86 LEU A CA 1
ATOM 615 C C . LEU A 1 86 ? -7.512 2.053 -1.047 1.00 93.69 86 LEU A C 1
ATOM 617 O O . LEU A 1 86 ? -7.193 1.675 0.074 1.00 93.69 86 LEU A O 1
ATOM 621 N N . TRP A 1 87 ? -6.634 2.620 -1.870 1.00 94.12 87 TRP A N 1
ATOM 622 C CA . TRP A 1 87 ? -5.225 2.858 -1.565 1.00 94.12 87 TRP A CA 1
ATOM 623 C C . TRP A 1 87 ? -4.773 4.250 -1.993 1.00 94.12 87 TRP A C 1
ATOM 625 O O . TRP A 1 87 ? -5.106 4.717 -3.082 1.00 94.12 87 TRP A O 1
ATOM 635 N N . GLY A 1 88 ? -3.941 4.895 -1.180 1.00 92.62 88 GLY A N 1
ATOM 636 C CA . GLY A 1 88 ? -3.279 6.125 -1.594 1.00 92.62 88 GLY A CA 1
ATOM 637 C C . GLY A 1 88 ? -2.589 6.871 -0.464 1.00 92.62 88 GLY A C 1
ATOM 638 O O . GLY A 1 88 ? -2.387 6.361 0.633 1.00 92.62 88 GLY A O 1
ATOM 639 N N . ARG A 1 89 ? -2.200 8.111 -0.740 1.00 93.38 89 ARG A N 1
ATOM 640 C CA . ARG A 1 89 ? -1.603 8.981 0.274 1.00 93.38 89 ARG A CA 1
ATOM 641 C C . ARG A 1 89 ? -2.688 9.431 1.257 1.00 93.38 89 ARG A C 1
ATOM 643 O O . ARG A 1 89 ? -3.797 9.754 0.834 1.00 93.38 89 ARG A O 1
ATOM 650 N N . ARG A 1 90 ? -2.361 9.534 2.549 1.00 93.00 90 ARG A N 1
ATOM 651 C CA . ARG A 1 90 ? -3.198 10.291 3.498 1.00 93.00 90 ARG A CA 1
ATOM 652 C C . ARG A 1 90 ? -3.355 11.741 3.017 1.00 93.00 90 ARG A C 1
ATOM 654 O O . ARG A 1 90 ? -2.386 12.338 2.545 1.00 93.00 90 ARG A O 1
ATOM 661 N N . ASN A 1 91 ? -4.542 12.326 3.177 1.00 91.25 91 ASN A N 1
ATOM 662 C CA . ASN A 1 91 ? -4.762 13.741 2.874 1.00 91.25 91 ASN A CA 1
ATOM 663 C C . ASN A 1 91 ? -3.756 14.640 3.629 1.00 91.25 91 ASN A C 1
ATOM 665 O O . ASN A 1 91 ? -3.351 14.338 4.756 1.00 91.25 91 ASN A O 1
ATOM 669 N N . GLN A 1 92 ? -3.316 15.730 2.995 1.00 87.06 92 GLN A N 1
ATOM 670 C CA . GLN A 1 92 ? -2.445 16.721 3.628 1.00 87.06 92 GLN A CA 1
ATOM 671 C C . GLN A 1 92 ? -3.130 17.404 4.812 1.00 87.06 92 GLN A C 1
ATOM 673 O O . GLN A 1 92 ? -2.471 17.652 5.819 1.00 87.06 92 GLN A O 1
ATOM 678 N N . ASP A 1 93 ? -4.435 17.629 4.738 1.00 88.69 93 ASP A N 1
ATOM 679 C CA . ASP A 1 93 ? -5.226 18.029 5.891 1.00 88.69 93 ASP A CA 1
ATOM 680 C C . ASP A 1 93 ? -5.503 16.806 6.782 1.00 88.69 93 ASP A C 1
ATOM 682 O O . ASP A 1 93 ? -6.093 15.812 6.358 1.00 88.69 93 ASP A O 1
ATOM 686 N N . ALA A 1 94 ? -5.049 16.870 8.036 1.00 77.62 94 ALA A N 1
ATOM 687 C CA . ALA A 1 94 ? -5.234 15.802 9.013 1.00 77.62 94 ALA A CA 1
ATOM 688 C C . ALA A 1 94 ? -6.700 15.630 9.453 1.00 77.62 94 ALA A C 1
ATOM 690 O O . ALA A 1 94 ? -7.042 14.549 9.949 1.00 77.62 94 ALA A O 1
ATOM 691 N N . GLY A 1 95 ? -7.527 16.671 9.288 1.00 83.94 95 GLY A N 1
ATOM 692 C CA . GLY A 1 95 ? -8.955 16.685 9.603 1.00 83.94 95 GLY A CA 1
ATOM 693 C C . GLY A 1 95 ? -9.866 16.320 8.429 1.00 83.94 95 GLY A C 1
ATOM 694 O O . GLY A 1 95 ? -11.054 16.097 8.653 1.00 83.94 95 GLY A O 1
ATOM 695 N N . ALA A 1 96 ? -9.331 16.221 7.207 1.00 91.12 96 ALA A N 1
ATOM 696 C CA . ALA A 1 96 ? -10.116 15.838 6.039 1.00 91.12 96 ALA A CA 1
ATOM 697 C C . ALA A 1 96 ? -10.694 14.425 6.190 1.00 91.12 96 ALA A C 1
ATOM 699 O O . ALA A 1 96 ? -10.034 13.516 6.706 1.00 91.12 96 ALA A O 1
ATOM 700 N N . LEU A 1 97 ? -11.925 14.255 5.705 1.00 92.94 97 LEU A N 1
ATOM 701 C CA . LEU A 1 97 ? -12.602 12.966 5.716 1.00 92.94 97 LEU A CA 1
ATOM 702 C C . LEU A 1 97 ? -12.022 12.040 4.644 1.00 92.94 97 LEU A C 1
ATOM 704 O O . LEU A 1 97 ? -11.532 12.483 3.598 1.00 92.94 97 LEU A O 1
ATOM 708 N N . LEU A 1 98 ? -12.139 10.731 4.857 1.00 93.69 98 LEU A N 1
ATOM 709 C CA . LEU A 1 98 ? -11.651 9.737 3.896 1.00 93.69 98 LEU A CA 1
ATOM 710 C C . LEU A 1 98 ? -12.298 9.876 2.518 1.00 93.69 98 LEU A C 1
ATOM 712 O O . LEU A 1 98 ? -11.608 9.748 1.507 1.00 93.69 98 LEU A O 1
ATOM 716 N N . LYS A 1 99 ? -13.588 10.225 2.468 1.00 90.69 99 LYS A N 1
ATOM 717 C CA . LYS A 1 99 ? -14.322 10.476 1.215 1.00 90.69 99 LYS A CA 1
ATOM 718 C C . LYS A 1 99 ? -13.752 11.635 0.383 1.00 90.69 99 LYS A C 1
ATOM 720 O O . LYS A 1 99 ? -13.964 11.669 -0.824 1.00 90.69 99 LYS A O 1
ATOM 725 N N . ASP A 1 100 ? -13.046 12.566 1.027 1.00 90.38 100 ASP A N 1
ATOM 726 C CA . ASP A 1 100 ? -12.448 13.749 0.400 1.00 90.38 100 ASP A CA 1
ATOM 727 C C . ASP A 1 100 ? -10.973 13.497 0.028 1.00 90.38 100 ASP A C 1
ATOM 729 O O . ASP A 1 100 ? -10.244 14.406 -0.373 1.00 90.38 100 ASP A O 1
ATOM 733 N N . THR A 1 101 ? -10.504 12.253 0.169 1.00 89.44 101 THR A N 1
ATOM 734 C CA . THR A 1 101 ? -9.161 11.835 -0.232 1.00 89.44 101 THR A CA 1
ATOM 735 C C . THR A 1 101 ? -9.209 11.122 -1.580 1.00 89.44 101 THR A C 1
ATOM 737 O O . THR A 1 101 ? -9.988 10.194 -1.784 1.00 89.44 101 THR A O 1
ATOM 740 N N . ASN A 1 102 ? -8.326 11.513 -2.499 1.00 86.19 102 ASN A N 1
ATOM 741 C CA . ASN A 1 102 ? -8.171 10.826 -3.780 1.00 86.19 102 ASN A CA 1
ATOM 742 C C . ASN A 1 102 ? -7.449 9.490 -3.574 1.00 86.19 102 ASN A C 1
ATOM 744 O O . ASN A 1 102 ? -6.234 9.461 -3.363 1.00 86.19 102 ASN A O 1
ATOM 748 N N . LEU A 1 103 ? -8.204 8.396 -3.638 1.00 88.75 103 LEU A N 1
ATOM 749 C CA . LEU A 1 103 ? -7.707 7.035 -3.471 1.00 88.75 103 LEU A CA 1
ATOM 750 C C . LEU A 1 103 ? -8.046 6.182 -4.694 1.00 88.75 103 LEU A C 1
ATOM 752 O O . LEU A 1 103 ? -9.050 6.402 -5.371 1.00 88.75 103 LEU A O 1
ATOM 756 N N . THR A 1 104 ? -7.207 5.189 -4.950 1.00 86.00 104 THR A N 1
ATOM 757 C CA . THR A 1 104 ? -7.360 4.232 -6.046 1.00 86.00 104 THR A CA 1
ATOM 758 C C . THR A 1 104 ? -7.919 2.923 -5.508 1.00 86.00 104 THR A C 1
ATOM 760 O O . THR A 1 104 ? -7.475 2.451 -4.467 1.00 86.00 104 THR A O 1
ATOM 763 N N . GLN A 1 105 ? -8.893 2.329 -6.191 1.00 87.06 105 GLN A N 1
ATOM 764 C CA . GLN A 1 105 ? -9.440 1.034 -5.794 1.00 87.06 105 GLN A CA 1
ATOM 765 C C . GLN A 1 105 ? -8.526 -0.099 -6.259 1.00 87.06 105 GLN A C 1
ATOM 767 O O . GLN A 1 105 ? -8.156 -0.126 -7.421 1.00 87.06 105 GLN A O 1
ATOM 772 N N . PHE A 1 106 ? -8.248 -1.072 -5.394 1.00 85.56 106 PHE A N 1
ATOM 773 C CA . PHE A 1 106 ? -7.531 -2.297 -5.732 1.00 85.56 106 PHE A CA 1
ATOM 774 C C . PHE A 1 106 ? -8.243 -3.544 -5.216 1.00 85.56 106 PHE A C 1
ATOM 776 O O . PHE A 1 106 ? -8.977 -3.530 -4.228 1.00 85.56 106 PHE A O 1
ATOM 783 N N . ALA A 1 107 ? -7.961 -4.657 -5.877 1.00 87.25 107 ALA A N 1
ATOM 784 C CA . ALA A 1 107 ? -8.160 -6.002 -5.395 1.00 87.25 107 ALA A CA 1
ATOM 785 C C . ALA A 1 107 ? -7.051 -6.334 -4.381 1.00 87.25 107 ALA A C 1
ATOM 787 O O . ALA A 1 107 ? -5.928 -5.821 -4.503 1.00 87.25 107 ALA A O 1
ATOM 788 N N . PRO A 1 108 ? -7.328 -7.233 -3.422 1.00 89.50 108 PRO A N 1
ATOM 789 C CA . PRO A 1 108 ? -6.378 -7.639 -2.388 1.00 89.50 108 PRO A CA 1
ATOM 790 C C . PRO A 1 108 ? -4.984 -7.997 -2.908 1.00 89.50 108 PRO A C 1
ATOM 792 O O . PRO A 1 108 ? -3.976 -7.611 -2.321 1.00 89.50 108 PRO A O 1
ATOM 795 N N . ASP A 1 109 ? -4.932 -8.694 -4.039 1.00 84.00 109 ASP A N 1
ATOM 796 C CA . ASP A 1 109 ? -3.705 -9.259 -4.599 1.00 84.00 109 ASP A CA 1
ATOM 797 C C . ASP A 1 109 ? -2.780 -8.176 -5.157 1.00 84.00 109 ASP A C 1
ATOM 799 O O . ASP A 1 109 ? -1.571 -8.196 -4.916 1.00 84.00 109 ASP A O 1
ATOM 803 N N . VAL A 1 110 ? -3.360 -7.186 -5.842 1.00 83.62 110 VAL A N 1
ATOM 804 C CA . VAL A 1 110 ? -2.634 -6.009 -6.334 1.00 83.62 110 VAL A CA 1
ATOM 805 C C . VAL A 1 110 ? -2.106 -5.209 -5.154 1.00 83.62 110 VAL A C 1
ATOM 807 O O . VAL A 1 110 ? -0.915 -4.912 -5.098 1.00 83.62 110 VAL A O 1
ATOM 810 N N . PHE A 1 111 ? -2.954 -4.917 -4.170 1.00 90.44 111 PHE A N 1
ATOM 811 C CA . PHE A 1 111 ? -2.533 -4.158 -3.000 1.00 90.44 111 PHE A CA 1
ATOM 812 C C . PHE A 1 111 ? -1.387 -4.846 -2.236 1.00 90.44 111 PHE A C 1
ATOM 814 O O . PHE A 1 111 ? -0.333 -4.241 -2.026 1.00 90.44 111 PHE A O 1
ATOM 821 N N . ALA A 1 112 ? -1.558 -6.116 -1.862 1.00 90.44 112 ALA A N 1
ATOM 822 C CA . ALA A 1 112 ? -0.582 -6.851 -1.064 1.00 90.44 112 ALA A CA 1
ATOM 823 C C . ALA A 1 112 ? 0.733 -7.093 -1.827 1.00 90.44 112 ALA A C 1
ATOM 825 O O . ALA A 1 112 ? 1.818 -6.861 -1.291 1.00 90.44 112 ALA A O 1
ATOM 826 N N . GLY A 1 113 ? 0.644 -7.543 -3.082 1.00 82.88 113 GLY A N 1
ATOM 827 C CA . GLY A 1 113 ? 1.804 -7.968 -3.867 1.00 82.88 113 GLY A CA 1
ATOM 828 C C . GLY A 1 113 ? 2.578 -6.840 -4.544 1.00 82.88 113 GLY A C 1
ATOM 829 O O . GLY A 1 113 ? 3.794 -6.958 -4.698 1.00 82.88 113 GLY A O 1
ATOM 830 N N . LEU A 1 114 ? 1.903 -5.764 -4.963 1.00 85.00 114 LEU A N 1
ATOM 831 C CA . LEU A 1 114 ? 2.528 -4.684 -5.739 1.00 85.00 114 LEU A CA 1
ATOM 832 C C . LEU A 1 114 ? 2.821 -3.434 -4.921 1.00 85.00 114 LEU A C 1
ATOM 834 O O . LEU A 1 114 ? 3.812 -2.760 -5.194 1.00 85.00 114 LEU A O 1
ATOM 838 N N . TYR A 1 115 ? 1.981 -3.121 -3.935 1.00 92.38 115 TYR A N 1
ATOM 839 C CA . TYR A 1 115 ? 2.114 -1.887 -3.165 1.00 92.38 115 TYR A CA 1
ATOM 840 C C . TYR A 1 115 ? 2.704 -2.148 -1.790 1.00 92.38 115 TYR A C 1
ATOM 842 O O . TYR A 1 115 ? 3.757 -1.599 -1.468 1.00 92.38 115 TYR A O 1
ATOM 850 N N . LEU A 1 116 ? 2.083 -3.013 -0.988 1.00 95.31 116 LEU A N 1
ATOM 851 C CA . LEU A 1 116 ? 2.510 -3.189 0.396 1.00 95.31 116 LEU A CA 1
ATOM 852 C C . LEU A 1 116 ? 3.892 -3.851 0.512 1.00 95.31 116 LEU A C 1
ATOM 854 O O . LEU A 1 116 ? 4.668 -3.499 1.397 1.00 95.31 116 LEU A O 1
ATOM 858 N N . ALA A 1 117 ? 4.251 -4.725 -0.434 1.00 94.44 117 ALA A N 1
ATOM 859 C CA . ALA A 1 117 ? 5.573 -5.353 -0.484 1.00 94.44 117 ALA A CA 1
ATOM 860 C C . ALA A 1 117 ? 6.744 -4.361 -0.670 1.00 94.44 117 ALA A C 1
ATOM 862 O O . ALA A 1 117 ? 7.898 -4.700 -0.395 1.00 94.44 117 ALA A O 1
ATOM 863 N N . LEU A 1 118 ? 6.469 -3.130 -1.118 1.00 95.94 118 LEU A N 1
ATOM 864 C CA . LEU A 1 118 ? 7.468 -2.063 -1.233 1.00 95.94 118 LEU A CA 1
ATOM 865 C C . LEU A 1 118 ? 7.837 -1.440 0.120 1.00 95.94 118 LEU A C 1
ATOM 867 O O . LEU A 1 118 ? 8.762 -0.629 0.180 1.00 95.94 118 LEU A O 1
ATOM 871 N N . PHE A 1 119 ? 7.138 -1.805 1.193 1.00 96.94 119 PHE A N 1
ATOM 872 C CA . PHE A 1 119 ? 7.381 -1.308 2.537 1.00 96.94 119 PHE A CA 1
ATOM 873 C C . PHE A 1 119 ? 8.052 -2.369 3.421 1.00 96.94 119 PHE A C 1
ATOM 875 O O . PHE A 1 119 ? 8.054 -3.572 3.149 1.00 96.94 119 PHE A O 1
ATOM 882 N N . MET A 1 120 ? 8.687 -1.878 4.474 1.00 97.50 120 MET A N 1
ATOM 883 C CA . MET A 1 120 ? 9.299 -2.621 5.571 1.00 97.50 120 MET A CA 1
ATOM 884 C C . MET A 1 120 ? 8.559 -2.277 6.851 1.00 97.50 120 MET A C 1
ATOM 886 O O . MET A 1 120 ? 8.136 -1.132 6.989 1.00 97.50 120 MET A O 1
ATOM 890 N N . PHE A 1 121 ? 8.450 -3.218 7.786 1.00 97.25 121 PHE A N 1
ATOM 891 C CA . PHE A 1 121 ? 7.657 -3.042 9.005 1.00 97.25 121 PHE A CA 1
ATOM 892 C C . PHE A 1 121 ? 8.452 -3.452 10.241 1.00 97.25 121 PHE A C 1
ATOM 894 O O . PHE A 1 121 ? 9.069 -4.515 10.250 1.00 97.25 121 PHE A O 1
ATOM 901 N N . SER A 1 122 ? 8.429 -2.626 11.290 1.00 95.81 122 SER A N 1
ATOM 902 C CA . SER A 1 122 ? 9.088 -2.944 12.568 1.00 95.81 122 SER A CA 1
AT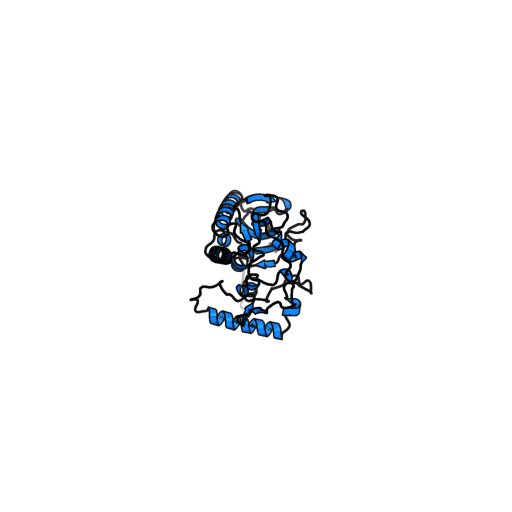OM 903 C C . SER A 1 122 ? 8.279 -3.897 13.443 1.00 95.81 122 SER A C 1
ATOM 905 O O . SER A 1 122 ? 8.854 -4.522 14.327 1.00 95.81 122 SER A O 1
ATOM 907 N N . GLY A 1 123 ? 6.966 -3.996 13.211 1.00 95.62 123 GLY A N 1
ATOM 908 C CA . GLY A 1 123 ? 6.004 -4.650 14.104 1.00 95.62 123 GLY A CA 1
ATOM 909 C C . GLY A 1 123 ? 5.380 -3.704 15.138 1.00 95.62 123 GLY A C 1
ATOM 910 O O . GLY A 1 123 ? 4.384 -4.065 15.768 1.00 95.62 123 GLY A O 1
ATOM 911 N N . GLU A 1 124 ? 5.903 -2.483 15.289 1.00 96.56 124 GLU A N 1
ATOM 912 C CA . GLU A 1 124 ? 5.265 -1.457 16.116 1.00 96.56 124 GLU A CA 1
ATOM 913 C C . GLU A 1 124 ? 3.957 -1.001 15.469 1.00 96.56 124 GLU A C 1
ATOM 915 O O . GLU A 1 124 ? 3.911 -0.644 14.283 1.00 96.56 124 GLU A O 1
ATOM 920 N N . HIS A 1 125 ? 2.885 -1.027 16.257 1.00 97.19 125 HIS A N 1
ATOM 921 C CA . HIS A 1 125 ? 1.553 -0.688 15.794 1.00 97.19 125 HIS A CA 1
ATOM 922 C C . HIS A 1 125 ? 0.698 -0.060 16.891 1.00 97.19 125 HIS A C 1
ATOM 924 O O . HIS A 1 125 ? 0.981 -0.199 18.080 1.00 97.19 125 HIS A O 1
ATOM 930 N N . SER A 1 126 ? -0.366 0.619 16.476 1.00 97.31 126 SER A N 1
ATOM 931 C CA . SER A 1 126 ? -1.446 1.051 17.360 1.00 97.31 126 SER A CA 1
ATOM 932 C C . SER A 1 126 ? -2.794 0.920 16.668 1.00 97.31 126 SER A C 1
ATOM 934 O O . SER A 1 126 ? -2.874 0.922 15.437 1.00 97.31 126 SER A O 1
ATOM 936 N N . VAL A 1 127 ? -3.848 0.817 17.470 1.00 97.94 127 VAL A N 1
ATOM 937 C CA . VAL A 1 127 ? -5.237 0.767 17.018 1.00 97.94 127 VAL A CA 1
ATOM 938 C C . VAL A 1 127 ? -5.998 1.899 17.696 1.00 97.94 127 VAL A C 1
ATOM 940 O O . VAL A 1 127 ? -5.789 2.198 18.869 1.00 97.94 127 VAL A O 1
ATOM 943 N N . GLU A 1 128 ? -6.848 2.573 16.935 1.00 96.75 128 GLU A N 1
ATOM 944 C CA . GLU A 1 128 ? -7.713 3.641 17.426 1.00 96.75 128 GLU A CA 1
ATOM 945 C C . GLU A 1 128 ? -9.074 3.521 16.751 1.00 96.75 128 GLU A C 1
ATOM 947 O O . GLU A 1 128 ? -9.139 3.331 15.537 1.00 96.75 128 GLU A O 1
ATOM 952 N N . TYR A 1 129 ? -10.161 3.682 17.501 1.00 97.69 129 TYR A N 1
ATOM 953 C CA . TYR A 1 129 ? -11.467 3.909 16.894 1.00 97.69 129 TYR A CA 1
ATOM 954 C C . TYR A 1 129 ? -11.639 5.395 16.570 1.00 97.69 129 TYR A C 1
ATOM 956 O O . TYR A 1 129 ? -11.607 6.247 17.457 1.00 97.69 129 TYR A O 1
ATOM 964 N N . VAL A 1 130 ? -11.814 5.717 15.290 1.00 96.12 130 VAL A N 1
ATOM 965 C CA . VAL A 1 130 ? -11.927 7.093 14.805 1.00 96.12 130 VAL A CA 1
ATOM 966 C C . VAL A 1 130 ? -13.401 7.434 14.616 1.00 96.12 130 VAL A C 1
ATOM 968 O O . VAL A 1 130 ? -13.991 7.139 13.577 1.00 96.12 130 VAL A O 1
ATOM 971 N N . GLU A 1 131 ? -13.982 8.110 15.609 1.00 95.25 131 GLU A N 1
ATOM 972 C CA . GLU A 1 131 ? -15.424 8.400 15.682 1.00 95.25 131 GLU A CA 1
ATOM 973 C C . GLU A 1 131 ? -15.975 9.064 14.411 1.00 95.25 131 GLU A C 1
ATOM 975 O O . GLU A 1 131 ? -16.989 8.639 13.864 1.00 95.25 131 GLU A O 1
ATOM 980 N N . ARG A 1 132 ? -15.263 10.067 13.876 1.00 93.69 132 ARG A N 1
ATOM 981 C CA . ARG A 1 132 ? -15.699 10.811 12.679 1.00 93.69 132 ARG A CA 1
ATOM 982 C C . ARG A 1 132 ? -15.810 9.948 11.416 1.00 93.69 132 ARG A C 1
ATOM 984 O O . ARG A 1 132 ? -16.565 10.299 10.518 1.00 93.69 132 ARG A O 1
ATOM 991 N N . GLU A 1 133 ? -15.047 8.858 11.347 1.00 95.88 133 GLU A N 1
ATOM 992 C CA . GLU A 1 133 ? -15.069 7.904 10.231 1.00 95.88 133 GLU A CA 1
ATOM 993 C C . GLU A 1 133 ? -15.884 6.645 10.566 1.00 95.88 133 GLU A C 1
ATOM 995 O O . GLU A 1 133 ? -16.129 5.830 9.680 1.00 95.88 133 GLU A O 1
ATOM 1000 N N . ARG A 1 134 ? -16.289 6.467 11.835 1.00 96.31 134 ARG A N 1
ATOM 1001 C CA . ARG A 1 134 ? -16.925 5.250 12.369 1.00 96.31 134 ARG A CA 1
ATOM 1002 C C . ARG A 1 134 ? -16.161 3.974 11.980 1.00 96.31 134 ARG A C 1
ATOM 1004 O O . ARG A 1 134 ? -16.747 2.971 11.572 1.00 96.31 134 ARG A O 1
ATOM 1011 N N . MET A 1 135 ? -14.833 4.039 12.051 1.00 97.50 135 MET A N 1
ATOM 1012 C CA . MET A 1 135 ? -13.923 2.962 11.660 1.00 97.50 135 MET A CA 1
ATOM 1013 C C . MET A 1 135 ? -12.751 2.855 12.622 1.00 97.50 135 MET A C 1
ATOM 1015 O O . MET A 1 135 ? -12.323 3.843 13.218 1.00 97.50 135 MET A O 1
ATOM 1019 N N . TYR A 1 136 ? -12.181 1.658 12.706 1.00 98.50 136 TYR A N 1
ATOM 1020 C CA . TYR A 1 136 ? -10.895 1.467 13.358 1.00 98.50 136 TYR A CA 1
ATOM 1021 C C . TYR A 1 136 ? -9.759 1.846 12.413 1.00 98.50 136 TYR A C 1
ATOM 1023 O O . TYR A 1 136 ? -9.800 1.542 11.222 1.00 98.50 136 TYR A O 1
ATOM 1031 N N . LEU A 1 137 ? -8.724 2.472 12.953 1.00 97.88 137 LEU A N 1
ATOM 1032 C CA . LEU A 1 137 ? -7.492 2.809 12.265 1.00 97.88 137 LEU A CA 1
ATOM 1033 C C . LEU A 1 137 ? -6.330 2.062 12.916 1.00 97.88 137 LEU A C 1
ATOM 1035 O O . LEU A 1 137 ? -5.933 2.365 14.040 1.00 97.88 137 LEU A O 1
ATOM 1039 N N . ILE A 1 138 ? -5.754 1.125 12.168 1.00 98.25 138 ILE A N 1
ATOM 1040 C CA . ILE A 1 138 ? -4.494 0.473 12.509 1.00 98.25 138 ILE A CA 1
ATOM 1041 C C . ILE A 1 138 ? -3.356 1.302 11.916 1.00 98.25 138 ILE A C 1
ATOM 1043 O O . ILE A 1 138 ? -3.336 1.588 10.717 1.00 98.25 138 ILE A O 1
ATOM 1047 N N . ARG A 1 139 ? -2.386 1.672 12.745 1.00 97.88 139 ARG A N 1
ATOM 1048 C CA . ARG A 1 139 ? -1.149 2.342 12.332 1.00 97.88 139 ARG A CA 1
ATOM 1049 C C . ARG A 1 139 ? -0.006 1.354 12.434 1.00 97.88 139 ARG A C 1
ATOM 1051 O O . ARG A 1 139 ? 0.146 0.719 13.467 1.00 97.88 139 ARG A O 1
ATOM 1058 N N . LEU A 1 140 ? 0.796 1.246 11.385 1.00 97.31 140 LEU A N 1
ATOM 1059 C CA . LEU A 1 140 ? 1.944 0.349 11.306 1.00 97.31 140 LEU A CA 1
ATOM 1060 C C . LEU A 1 140 ? 3.190 1.178 11.011 1.00 97.31 140 LEU A C 1
ATOM 1062 O O . LEU A 1 140 ? 3.283 1.811 9.953 1.00 97.31 140 LEU A O 1
ATOM 1066 N N . GLN A 1 141 ? 4.159 1.166 11.922 1.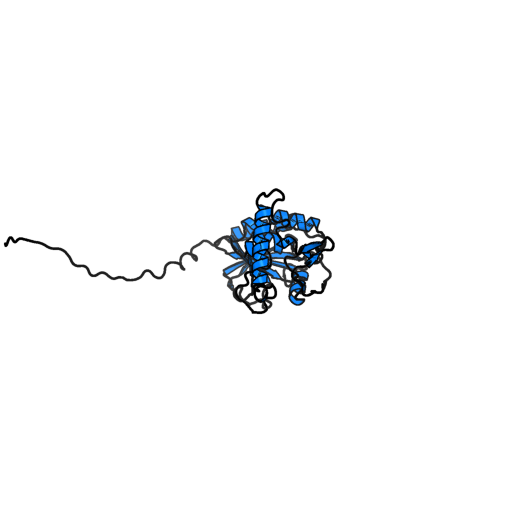00 96.75 141 GLN A N 1
ATOM 1067 C CA . GLN A 1 141 ? 5.430 1.847 11.701 1.00 96.75 141 GLN A CA 1
ATOM 1068 C C . GLN A 1 141 ? 6.176 1.157 10.549 1.00 96.75 141 GLN A C 1
ATOM 1070 O O . GLN A 1 141 ? 6.335 -0.069 10.519 1.00 96.75 141 GLN A O 1
ATOM 1075 N N . SER A 1 142 ? 6.589 1.947 9.559 1.00 96.25 142 SER A N 1
ATOM 1076 C CA . SER A 1 142 ? 7.086 1.414 8.292 1.00 96.25 142 SER A CA 1
ATOM 1077 C C . SER A 1 142 ? 8.208 2.244 7.674 1.00 96.25 142 SER A C 1
ATOM 1079 O O . SER A 1 142 ? 8.551 3.318 8.162 1.00 96.25 142 SER A O 1
ATOM 1081 N N . ALA A 1 143 ? 8.813 1.717 6.613 1.00 96.00 143 ALA A N 1
ATOM 1082 C CA . ALA A 1 143 ? 9.787 2.419 5.786 1.00 96.00 143 ALA A CA 1
ATOM 1083 C C . ALA A 1 143 ? 9.699 1.936 4.333 1.00 96.00 143 ALA A C 1
ATOM 1085 O O . ALA A 1 143 ? 9.479 0.751 4.082 1.00 96.00 143 ALA A O 1
ATOM 1086 N N . PHE A 1 144 ? 9.889 2.829 3.364 1.00 96.06 144 PHE A N 1
ATOM 1087 C CA . PHE A 1 144 ? 9.779 2.495 1.941 1.00 96.06 144 PHE A CA 1
ATOM 1088 C C . PHE A 1 144 ? 11.110 2.034 1.325 1.00 96.06 144 PHE A C 1
ATOM 1090 O O . PHE A 1 144 ? 12.181 2.572 1.613 1.00 96.06 144 PHE A O 1
ATOM 1097 N N . ARG A 1 145 ? 11.055 1.052 0.419 1.00 96.12 145 ARG A N 1
ATOM 1098 C CA . ARG A 1 145 ? 12.218 0.508 -0.302 1.00 96.12 145 ARG A CA 1
ATOM 1099 C C . ARG A 1 145 ? 12.576 1.363 -1.520 1.00 96.12 145 ARG A C 1
ATOM 1101 O O . ARG A 1 145 ? 12.407 0.961 -2.669 1.00 96.12 145 ARG A O 1
ATOM 1108 N N . ASN A 1 146 ? 13.101 2.560 -1.274 1.00 94.75 146 ASN A N 1
ATOM 1109 C CA . ASN A 1 146 ? 13.360 3.550 -2.322 1.00 94.75 146 ASN A CA 1
ATOM 1110 C C . ASN A 1 146 ? 14.573 3.268 -3.232 1.00 94.75 146 ASN A C 1
ATOM 1112 O O . ASN A 1 146 ? 14.821 4.049 -4.150 1.00 94.75 146 ASN A O 1
ATOM 1116 N N . ARG A 1 147 ? 15.333 2.191 -2.984 1.00 94.88 147 ARG A N 1
ATOM 1117 C CA . ARG A 1 147 ? 16.537 1.818 -3.753 1.00 94.88 147 ARG A CA 1
ATOM 1118 C C . ARG A 1 147 ? 16.396 0.506 -4.525 1.00 94.88 147 ARG A C 1
ATOM 1120 O O . ARG A 1 147 ? 17.396 -0.022 -5.009 1.00 94.88 147 ARG A O 1
ATOM 1127 N N . LEU A 1 148 ? 15.183 -0.033 -4.635 1.00 93.12 148 LEU A N 1
ATOM 1128 C CA . LEU A 1 148 ? 14.928 -1.161 -5.526 1.00 93.12 148 LEU A CA 1
ATOM 1129 C C . LEU A 1 148 ? 15.172 -0.765 -6.991 1.00 93.12 148 LEU A C 1
ATOM 1131 O O . LEU A 1 148 ? 15.029 0.410 -7.346 1.00 93.12 148 LEU A O 1
ATOM 1135 N N . PRO A 1 149 ? 15.508 -1.731 -7.865 1.00 91.12 149 PRO A N 1
ATOM 1136 C CA . PRO A 1 149 ? 15.554 -1.483 -9.297 1.00 91.12 149 PRO A CA 1
ATOM 1137 C C . PRO A 1 149 ? 14.229 -0.873 -9.794 1.00 91.12 149 PRO A C 1
ATOM 1139 O O . PRO A 1 149 ? 13.170 -1.365 -9.403 1.00 91.12 149 PRO A O 1
ATOM 1142 N N . PRO A 1 150 ? 14.256 0.130 -10.695 1.00 89.12 150 PRO A N 1
ATOM 1143 C CA . PRO A 1 150 ? 13.062 0.810 -11.210 1.00 89.12 150 PRO A CA 1
ATOM 1144 C C . PRO A 1 150 ? 11.926 -0.119 -11.663 1.00 89.12 150 PRO A C 1
ATOM 1146 O O . PRO A 1 150 ? 10.754 0.175 -11.450 1.00 89.12 150 PRO A O 1
ATOM 1149 N N . GLY A 1 151 ? 12.271 -1.276 -12.237 1.00 86.56 151 GLY A N 1
ATOM 1150 C CA . GLY A 1 151 ? 11.308 -2.278 -12.697 1.00 86.56 151 GLY A CA 1
ATOM 1151 C C . GLY A 1 151 ? 10.474 -2.947 -11.598 1.00 86.56 151 GLY A C 1
ATOM 1152 O O . GLY A 1 151 ? 9.488 -3.609 -11.914 1.00 86.56 151 GLY A O 1
ATOM 1153 N N . GLN A 1 152 ? 10.857 -2.797 -10.324 1.00 87.81 152 GLN A N 1
ATOM 1154 C CA . GLN A 1 152 ? 10.110 -3.328 -9.179 1.00 87.81 152 GLN A CA 1
ATOM 1155 C C . GLN A 1 152 ? 8.947 -2.434 -8.748 1.00 87.81 152 GLN A C 1
ATOM 1157 O O . GLN A 1 152 ? 8.088 -2.877 -7.988 1.00 87.81 152 GLN A O 1
ATOM 1162 N N . PHE A 1 153 ? 8.904 -1.188 -9.217 1.00 89.50 153 PHE A N 1
ATOM 1163 C CA . PHE A 1 153 ? 7.797 -0.288 -8.931 1.00 89.50 153 PHE A CA 1
ATOM 1164 C C . PHE A 1 153 ? 6.689 -0.474 -9.978 1.00 89.50 153 PHE A C 1
ATOM 1166 O O . PHE A 1 153 ? 6.996 -0.640 -11.159 1.00 89.50 153 PHE A O 1
ATOM 1173 N N . PRO A 1 154 ? 5.400 -0.424 -9.593 1.00 84.56 154 PRO A N 1
ATOM 1174 C CA . PRO A 1 154 ? 4.297 -0.642 -10.531 1.00 84.56 154 PRO A CA 1
ATOM 1175 C C . PRO A 1 154 ? 4.220 0.382 -11.678 1.00 84.56 154 PRO A C 1
ATOM 1177 O O . PRO A 1 154 ? 3.605 0.130 -12.708 1.00 84.56 154 PRO A O 1
ATOM 1180 N N . TYR A 1 155 ? 4.819 1.552 -11.501 1.00 84.38 155 TYR A N 1
ATOM 1181 C CA . TYR A 1 155 ? 5.018 2.580 -12.521 1.00 84.38 155 TYR A CA 1
ATOM 1182 C C . TYR A 1 155 ? 6.113 3.536 -12.021 1.00 84.38 155 TYR A C 1
ATOM 1184 O O . TYR A 1 155 ? 6.477 3.468 -10.839 1.00 84.38 155 TYR A O 1
ATOM 1192 N N . PRO A 1 156 ? 6.654 4.429 -12.869 1.00 86.12 156 PRO A N 1
ATOM 1193 C CA . PRO A 1 156 ? 7.622 5.434 -12.440 1.00 86.12 156 PRO A CA 1
ATOM 1194 C C . PRO A 1 156 ? 7.001 6.420 -11.441 1.00 86.12 156 PRO A C 1
ATOM 1196 O O . PRO A 1 156 ? 6.526 7.486 -11.817 1.00 86.12 156 PRO A O 1
ATOM 1199 N N . PHE A 1 157 ? 7.007 6.094 -10.143 1.00 88.38 157 PHE A N 1
ATOM 1200 C CA . PHE A 1 157 ? 6.496 6.990 -9.097 1.00 88.38 157 PHE A CA 1
ATOM 1201 C C . PHE A 1 157 ? 7.165 8.374 -9.154 1.00 88.38 157 PHE A C 1
ATOM 1203 O O . PHE A 1 157 ? 6.497 9.376 -8.909 1.00 88.38 157 PHE A O 1
ATOM 1210 N N . TRP A 1 158 ? 8.435 8.422 -9.570 1.00 90.62 158 TRP A N 1
ATOM 1211 C CA . TRP A 1 158 ? 9.262 9.621 -9.767 1.00 90.62 158 TRP A CA 1
ATOM 1212 C C . TRP A 1 158 ? 8.879 10.496 -10.969 1.00 90.62 158 TRP A C 1
ATOM 1214 O O . TRP A 1 158 ? 9.511 11.523 -11.188 1.00 90.62 158 TRP A O 1
ATOM 1224 N N . HIS A 1 159 ? 7.843 10.142 -11.732 1.00 87.00 159 HIS A N 1
ATOM 1225 C CA . HIS A 1 159 ? 7.232 11.056 -12.706 1.00 87.00 159 HIS A CA 1
ATOM 1226 C C . HIS A 1 159 ? 6.679 12.352 -12.078 1.00 87.00 159 HIS A C 1
ATOM 1228 O O . HIS A 1 159 ? 6.472 13.337 -12.778 1.00 87.00 159 HIS A O 1
ATOM 1234 N N . ASP A 1 160 ? 6.454 12.333 -10.761 1.00 88.25 160 ASP A N 1
ATOM 1235 C CA . ASP A 1 160 ? 6.000 13.439 -9.934 1.00 88.25 160 ASP A CA 1
ATOM 1236 C C . ASP A 1 160 ? 6.884 13.444 -8.681 1.00 88.25 160 ASP A C 1
ATOM 1238 O O . ASP A 1 160 ? 6.897 12.486 -7.898 1.00 88.25 160 ASP A O 1
ATOM 1242 N N . GLU A 1 161 ? 7.674 14.506 -8.524 1.00 88.06 161 GLU A N 1
ATOM 1243 C CA . GLU A 1 161 ? 8.663 14.618 -7.452 1.00 88.06 161 GLU A CA 1
ATOM 1244 C C . GLU A 1 161 ? 8.008 14.660 -6.067 1.00 88.06 161 GLU A C 1
ATOM 1246 O O . GLU A 1 161 ? 8.508 14.039 -5.128 1.00 88.06 161 GLU A O 1
ATOM 1251 N N . ALA A 1 162 ? 6.852 15.317 -5.938 1.00 87.50 162 ALA A N 1
ATOM 1252 C CA . ALA A 1 162 ? 6.137 15.414 -4.671 1.00 87.50 162 ALA A CA 1
ATOM 1253 C C . ALA A 1 162 ? 5.583 14.048 -4.245 1.00 87.50 162 ALA A C 1
ATOM 1255 O O . ALA A 1 162 ? 5.720 13.647 -3.089 1.00 87.50 162 ALA A O 1
ATOM 1256 N N . LYS A 1 163 ? 4.998 13.294 -5.180 1.00 87.25 163 LYS A N 1
ATOM 1257 C CA . LYS A 1 163 ? 4.506 11.933 -4.941 1.00 87.25 163 LYS A CA 1
ATOM 1258 C C . LYS A 1 163 ? 5.637 11.009 -4.520 1.00 87.25 163 LYS A C 1
ATOM 1260 O O . LYS A 1 163 ? 5.500 10.270 -3.545 1.00 87.25 163 LYS A O 1
ATOM 1265 N N . TRP A 1 164 ? 6.747 11.048 -5.248 1.00 91.88 164 TRP A N 1
ATOM 1266 C CA . TRP A 1 164 ? 7.907 10.228 -4.942 1.00 91.88 164 TRP A CA 1
ATOM 1267 C C . TRP A 1 164 ? 8.525 10.579 -3.592 1.00 91.88 164 TRP A C 1
ATOM 1269 O O . TRP A 1 164 ? 8.767 9.675 -2.793 1.00 91.88 164 TRP A O 1
ATOM 1279 N N . GLY A 1 165 ? 8.686 11.870 -3.294 1.00 92.12 165 GLY A N 1
ATOM 1280 C CA . GLY A 1 165 ? 9.194 12.340 -2.007 1.00 92.12 165 GLY A CA 1
ATOM 1281 C C . GLY A 1 165 ? 8.394 11.788 -0.827 1.00 92.12 165 GLY A C 1
ATOM 1282 O O . GLY A 1 165 ? 8.977 11.341 0.155 1.00 92.12 165 GLY A O 1
ATOM 1283 N N . VAL A 1 166 ? 7.066 11.711 -0.949 1.00 91.88 166 VAL A N 1
ATOM 1284 C CA . VAL A 1 166 ? 6.208 11.157 0.111 1.00 91.88 166 VAL A CA 1
ATOM 1285 C C . VAL A 1 166 ? 6.377 9.650 0.260 1.00 91.88 166 VAL A C 1
ATOM 1287 O O . VAL A 1 166 ? 6.436 9.159 1.386 1.00 91.88 166 VAL A O 1
ATOM 1290 N N . TYR A 1 167 ? 6.484 8.902 -0.843 1.00 93.56 167 TYR A N 1
ATOM 1291 C CA . TYR A 1 167 ? 6.796 7.472 -0.762 1.00 93.56 167 TYR A CA 1
ATOM 1292 C C . TYR A 1 167 ? 8.121 7.253 -0.030 1.00 93.56 167 TYR A C 1
ATOM 1294 O O . TYR A 1 167 ? 8.165 6.502 0.938 1.00 93.56 167 TYR A O 1
ATOM 1302 N N . GLN A 1 168 ? 9.183 7.958 -0.426 1.00 93.62 168 GLN A N 1
ATOM 1303 C CA . GLN A 1 168 ? 10.496 7.819 0.208 1.00 93.62 168 GLN A CA 1
ATOM 1304 C C . GLN A 1 168 ? 10.510 8.231 1.683 1.00 93.62 168 GLN A C 1
ATOM 1306 O O . GLN A 1 168 ? 11.225 7.623 2.477 1.00 93.62 168 GLN A O 1
ATOM 1311 N N . ALA A 1 169 ? 9.725 9.247 2.043 1.00 92.94 169 ALA A N 1
ATOM 1312 C CA . ALA A 1 169 ? 9.613 9.750 3.407 1.00 92.94 169 ALA A CA 1
ATOM 1313 C C . ALA A 1 169 ? 8.583 8.992 4.259 1.00 92.94 169 ALA A C 1
ATOM 1315 O O . ALA A 1 169 ? 8.399 9.336 5.425 1.00 92.94 169 ALA A O 1
ATOM 1316 N N . THR A 1 170 ? 7.892 7.986 3.708 1.00 94.31 170 THR A N 1
ATOM 1317 C CA . THR A 1 170 ? 6.862 7.250 4.448 1.00 94.31 170 THR A CA 1
ATOM 1318 C C . THR A 1 170 ? 7.460 6.603 5.690 1.00 94.31 170 THR A C 1
ATOM 1320 O O . THR A 1 170 ? 8.407 5.821 5.591 1.00 94.31 170 THR A O 1
ATOM 1323 N N . ASN A 1 171 ? 6.859 6.894 6.843 1.00 95.12 171 ASN A N 1
ATOM 1324 C CA . ASN A 1 171 ? 7.183 6.271 8.123 1.00 95.12 171 ASN A CA 1
ATOM 1325 C C . ASN A 1 171 ? 5.999 5.485 8.716 1.00 95.12 171 ASN A C 1
ATOM 1327 O O . ASN A 1 171 ? 6.155 4.822 9.741 1.00 95.12 171 ASN A O 1
ATOM 1331 N N . CYS A 1 172 ? 4.810 5.540 8.101 1.00 96.12 172 CYS A N 1
ATOM 1332 C CA . CYS A 1 172 ? 3.619 4.867 8.611 1.00 96.12 172 CYS A CA 1
ATOM 1333 C C . CYS A 1 172 ? 2.666 4.412 7.496 1.00 96.12 172 CYS A C 1
ATOM 1335 O O . CYS A 1 172 ? 2.314 5.188 6.600 1.00 96.12 172 CYS A O 1
ATOM 1337 N N . ILE A 1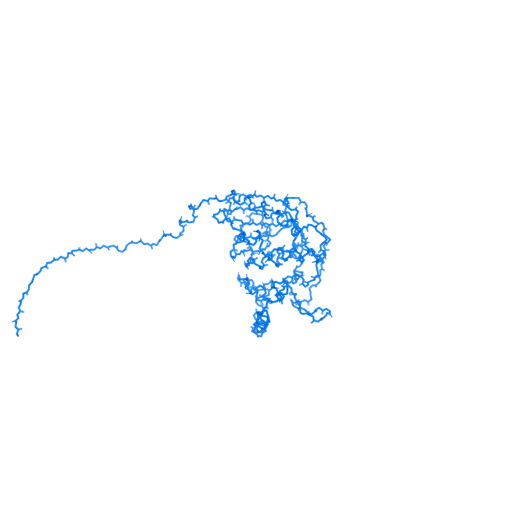 173 ? 2.216 3.159 7.603 1.00 97.56 173 ILE A N 1
ATOM 1338 C CA . ILE A 1 173 ? 1.070 2.621 6.868 1.00 97.56 173 ILE A CA 1
ATOM 1339 C C . ILE A 1 173 ? -0.159 2.674 7.773 1.00 97.56 173 ILE A C 1
ATOM 1341 O O . ILE A 1 173 ? -0.101 2.340 8.953 1.00 97.56 173 ILE A O 1
ATOM 1345 N N . LEU A 1 174 ? -1.277 3.087 7.196 1.00 97.44 174 LEU A N 1
ATOM 1346 C CA . LEU A 1 174 ? -2.568 3.264 7.843 1.00 97.44 174 LEU A CA 1
ATOM 1347 C C . LEU A 1 174 ? -3.547 2.269 7.226 1.00 97.44 174 LEU A C 1
ATOM 1349 O O . LEU A 1 174 ? -3.708 2.267 6.008 1.00 97.44 174 LEU A O 1
ATOM 1353 N N . LEU A 1 175 ? -4.201 1.439 8.030 1.00 98.44 175 LEU A N 1
ATOM 1354 C CA . LEU A 1 175 ? -5.217 0.495 7.568 1.00 98.44 175 LEU A CA 1
ATOM 1355 C C . LEU A 1 175 ? -6.531 0.790 8.290 1.00 98.44 175 LEU A C 1
ATOM 1357 O O . LEU A 1 175 ? -6.617 0.670 9.509 1.00 98.44 175 LEU A O 1
ATOM 1361 N N . TRP A 1 176 ? -7.549 1.176 7.530 1.00 98.31 176 TRP A N 1
ATOM 1362 C CA . TRP A 1 176 ? -8.885 1.447 8.039 1.00 98.31 176 TRP A CA 1
ATOM 1363 C C . TRP A 1 176 ? -9.735 0.190 7.955 1.00 98.31 176 TRP A C 1
ATOM 1365 O O . TRP A 1 176 ? -9.874 -0.414 6.884 1.00 98.31 176 TRP A O 1
ATOM 1375 N N . VAL A 1 177 ? -10.303 -0.189 9.091 1.00 98.62 177 VAL A N 1
ATOM 1376 C CA . VAL A 1 177 ? -11.032 -1.434 9.286 1.00 98.62 177 VAL A CA 1
ATOM 1377 C C . VAL A 1 177 ? -12.489 -1.121 9.578 1.00 98.62 177 VAL A C 1
ATOM 1379 O O . VAL A 1 177 ? -12.817 -0.349 10.483 1.00 98.62 177 VAL A O 1
ATOM 1382 N N . ASN A 1 178 ? -13.370 -1.746 8.803 1.00 97.44 178 ASN A N 1
ATOM 1383 C CA . ASN A 1 178 ? -14.800 -1.672 9.038 1.00 97.44 178 ASN A CA 1
ATOM 1384 C C . ASN A 1 178 ? -15.136 -2.454 10.328 1.00 97.44 178 ASN A C 1
ATOM 1386 O O . ASN A 1 178 ? -14.843 -3.655 10.395 1.00 97.44 178 ASN A O 1
ATOM 1390 N N . PRO A 1 179 ? -15.769 -1.812 11.330 1.00 96.62 179 PRO A N 1
ATOM 1391 C CA . PRO A 1 179 ? -15.984 -2.402 12.651 1.00 96.62 179 PRO A CA 1
ATOM 1392 C C . PRO A 1 179 ? -16.980 -3.565 12.636 1.00 96.62 179 PRO A C 1
ATOM 1394 O O . PRO A 1 179 ? -16.947 -4.399 13.527 1.00 96.62 179 PRO A O 1
ATOM 1397 N N . LYS A 1 180 ? -17.850 -3.661 11.625 1.00 94.62 180 LYS A N 1
ATOM 1398 C CA . LYS A 1 180 ? -18.891 -4.698 11.539 1.00 94.62 180 LYS A CA 1
ATOM 1399 C C . LYS A 1 180 ? -18.421 -5.967 10.840 1.00 94.62 180 LYS A C 1
ATOM 1401 O O . LYS A 1 180 ? -18.975 -7.039 11.049 1.00 94.62 180 LYS A O 1
ATOM 1406 N N . THR A 1 181 ? -17.425 -5.843 9.967 1.00 95.94 181 THR A N 1
ATOM 1407 C CA . THR A 1 181 ? -16.932 -6.960 9.144 1.00 95.94 181 THR A CA 1
ATOM 1408 C C . THR A 1 181 ? -15.534 -7.415 9.530 1.00 95.94 181 THR A C 1
ATOM 1410 O O . THR A 1 181 ? -15.107 -8.469 9.063 1.00 95.94 181 THR A O 1
ATOM 1413 N N . ALA A 1 182 ? -14.819 -6.626 10.342 1.00 96.62 182 ALA A N 1
ATOM 1414 C CA . ALA A 1 182 ? -13.401 -6.821 10.615 1.00 96.62 182 ALA A CA 1
ATOM 1415 C C . ALA A 1 182 ? -12.631 -7.022 9.294 1.00 96.62 182 ALA A C 1
ATOM 1417 O O . ALA A 1 182 ? -11.908 -7.997 9.096 1.00 96.62 182 ALA A O 1
ATOM 1418 N N . ARG A 1 183 ? -12.861 -6.126 8.328 1.00 98.00 183 ARG A N 1
ATOM 1419 C CA . ARG A 1 183 ? -12.159 -6.106 7.040 1.00 98.00 183 ARG A CA 1
ATOM 1420 C C . ARG A 1 183 ? -11.478 -4.770 6.832 1.00 98.00 183 ARG A C 1
ATOM 1422 O O . ARG A 1 183 ? -12.083 -3.723 7.058 1.00 98.00 183 ARG A O 1
ATOM 1429 N N . ILE A 1 184 ? -10.243 -4.814 6.347 1.00 98.50 184 ILE A N 1
ATOM 1430 C CA . ILE A 1 184 ? -9.525 -3.628 5.888 1.00 98.50 184 ILE A CA 1
ATOM 1431 C C . ILE A 1 184 ? -10.158 -3.174 4.573 1.00 98.50 184 ILE A C 1
ATOM 1433 O O . ILE A 1 184 ? -10.143 -3.910 3.583 1.00 98.50 184 ILE A O 1
ATOM 1437 N N . VAL A 1 185 ? -10.697 -1.960 4.568 1.00 97.94 185 VAL A N 1
ATOM 1438 C CA . VAL A 1 185 ? -11.395 -1.363 3.418 1.00 97.94 185 VAL A CA 1
ATOM 1439 C C . VAL A 1 185 ? -10.604 -0.227 2.777 1.00 97.94 185 VAL A C 1
ATOM 1441 O O . VAL A 1 185 ? -10.817 0.087 1.606 1.00 97.94 185 VAL A O 1
ATOM 1444 N N . ILE A 1 186 ? -9.672 0.387 3.511 1.00 97.81 186 ILE A N 1
ATOM 1445 C CA . ILE A 1 186 ? -8.811 1.456 3.000 1.00 97.81 186 ILE A CA 1
ATOM 1446 C C . ILE A 1 186 ? -7.399 1.271 3.557 1.00 97.81 186 ILE A C 1
ATOM 1448 O O . ILE A 1 186 ? -7.218 1.115 4.759 1.00 97.81 186 ILE A O 1
ATOM 1452 N N . GLY A 1 187 ? -6.392 1.332 2.693 1.00 97.50 187 GLY A N 1
ATOM 1453 C CA . GLY A 1 187 ? -4.994 1.501 3.060 1.00 97.50 187 GLY A CA 1
ATOM 1454 C C . GLY A 1 187 ? -4.506 2.902 2.690 1.00 97.50 187 GLY A C 1
ATOM 1455 O O . GLY A 1 187 ? -4.841 3.432 1.632 1.00 97.50 187 GLY A O 1
ATOM 1456 N N . GLN A 1 188 ? -3.684 3.512 3.534 1.00 96.75 188 GLN A N 1
ATOM 1457 C CA . GLN A 1 188 ? -2.979 4.743 3.202 1.00 96.75 188 GLN A CA 1
ATOM 1458 C C . GLN A 1 188 ? -1.521 4.694 3.651 1.00 96.75 188 GLN A C 1
ATOM 1460 O O . GLN A 1 188 ? -1.148 3.908 4.517 1.00 96.75 188 GLN A O 1
ATOM 1465 N N . PHE A 1 189 ? -0.700 5.571 3.084 1.00 95.31 189 PHE A N 1
ATOM 1466 C CA . PHE A 1 189 ? 0.669 5.811 3.537 1.00 95.31 189 PHE A CA 1
ATOM 1467 C C . PHE A 1 189 ? 0.881 7.282 3.898 1.00 95.31 189 PHE A C 1
ATOM 1469 O O . PHE A 1 189 ? 0.239 8.181 3.336 1.00 95.31 189 PHE A O 1
ATOM 1476 N N . THR A 1 190 ? 1.779 7.530 4.853 1.00 94.00 190 THR A N 1
ATOM 1477 C CA . THR A 1 190 ? 2.178 8.882 5.247 1.00 94.00 190 THR A CA 1
ATOM 1478 C C . THR A 1 190 ? 3.597 8.944 5.813 1.00 94.00 190 THR A C 1
ATOM 1480 O O . THR A 1 190 ? 4.112 8.010 6.418 1.00 94.00 190 THR A O 1
ATOM 1483 N N . GLU A 1 191 ? 4.203 10.105 5.616 1.00 92.00 191 GLU A N 1
ATOM 1484 C CA . GLU A 1 191 ? 5.436 10.627 6.195 1.00 92.00 191 GLU A CA 1
ATOM 1485 C C . GLU A 1 191 ? 5.250 11.262 7.590 1.00 92.00 191 GLU A C 1
ATOM 1487 O O . GLU A 1 191 ? 6.212 11.715 8.202 1.00 92.00 191 GLU A O 1
ATOM 1492 N N . ARG A 1 192 ? 4.005 11.329 8.089 1.00 89.31 192 ARG A N 1
ATOM 1493 C CA . ARG A 1 192 ? 3.614 11.988 9.352 1.00 89.31 192 ARG A CA 1
ATOM 1494 C C . ARG A 1 192 ? 3.102 10.994 10.397 1.00 89.31 192 ARG A C 1
ATOM 1496 O O . ARG A 1 192 ? 2.121 11.251 11.088 1.00 89.31 192 ARG A O 1
ATOM 1503 N N . GLY A 1 193 ? 3.711 9.817 10.456 1.00 82.56 193 GLY A N 1
ATOM 1504 C CA . GLY A 1 193 ? 3.455 8.820 11.490 1.00 82.56 193 GLY A CA 1
ATOM 1505 C C . GLY A 1 193 ? 3.867 9.313 12.875 1.00 82.56 193 GLY A C 1
ATOM 1506 O O . GLY A 1 193 ? 4.937 9.891 13.031 1.00 82.56 193 GLY A O 1
ATOM 1507 N N . GLU A 1 194 ? 3.018 9.052 13.867 1.00 78.94 194 GLU A N 1
ATOM 1508 C CA . GLU A 1 194 ? 3.229 9.432 15.274 1.00 78.94 194 GLU A CA 1
ATOM 1509 C C . GLU A 1 194 ? 3.950 8.337 16.081 1.00 78.94 194 GLU A C 1
ATOM 1511 O O . GLU A 1 194 ? 4.448 8.598 17.170 1.00 78.94 194 GLU A O 1
ATOM 1516 N N . LEU A 1 195 ? 4.076 7.126 15.521 1.00 75.38 195 LEU A N 1
ATOM 1517 C CA . LEU A 1 195 ? 4.758 5.971 16.123 1.00 75.3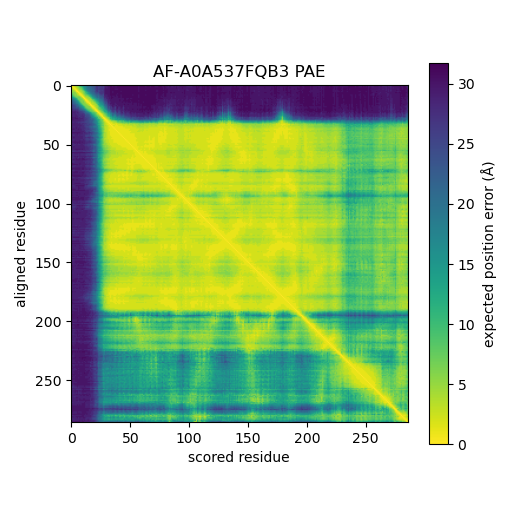8 195 LEU A CA 1
ATOM 1518 C C . LEU A 1 195 ? 6.301 6.097 16.124 1.00 75.38 195 LEU A C 1
ATOM 1520 O O . LEU A 1 195 ? 6.989 5.092 16.200 1.00 75.38 195 LEU A O 1
ATOM 1524 N N . GLY A 1 196 ? 6.874 7.298 16.005 1.00 66.12 196 GLY A N 1
ATOM 1525 C CA . GLY A 1 196 ? 8.327 7.526 15.972 1.00 66.12 196 GLY A CA 1
ATOM 1526 C C . GLY A 1 196 ? 8.919 7.736 14.567 1.00 66.12 196 GLY A C 1
ATOM 1527 O O . GLY A 1 196 ? 8.209 7.986 13.589 1.00 66.12 196 GLY A O 1
ATOM 1528 N N . SER A 1 197 ? 10.254 7.704 14.467 1.00 71.31 197 SER A N 1
ATOM 1529 C CA . SER A 1 197 ? 10.983 7.880 13.199 1.00 71.31 197 SER A CA 1
ATOM 1530 C C . SER A 1 197 ? 10.799 6.683 12.263 1.00 71.31 197 SER A C 1
ATOM 1532 O O . SER A 1 197 ? 10.440 5.597 12.702 1.00 71.31 197 SER A O 1
ATOM 1534 N N . THR A 1 198 ? 11.086 6.862 10.968 1.00 76.00 198 THR A N 1
ATOM 1535 C CA . THR A 1 198 ? 11.140 5.748 10.003 1.00 76.00 198 THR A CA 1
ATOM 1536 C C . THR A 1 198 ? 11.938 4.561 10.552 1.00 76.00 198 THR A C 1
ATOM 1538 O O . THR A 1 198 ? 13.001 4.741 11.149 1.00 76.00 198 THR A O 1
ATOM 1541 N N . VAL A 1 199 ? 11.445 3.347 10.294 1.00 85.00 199 VAL A N 1
ATOM 1542 C CA . VAL A 1 199 ? 12.094 2.103 10.735 1.00 85.00 199 VAL A CA 1
ATOM 1543 C C . VAL A 1 199 ? 13.487 1.942 10.114 1.00 85.00 199 VAL A C 1
ATOM 1545 O O . VAL A 1 199 ? 14.380 1.330 10.696 1.00 85.00 199 VAL A O 1
ATOM 1548 N N . VAL A 1 200 ? 13.681 2.501 8.917 1.00 86.69 200 VAL A N 1
ATOM 1549 C CA . VAL A 1 200 ? 14.961 2.520 8.206 1.00 86.69 200 VAL A CA 1
ATOM 1550 C C . VAL A 1 200 ? 15.172 3.911 7.620 1.00 86.69 200 VAL A C 1
ATOM 1552 O O . VAL A 1 200 ? 14.397 4.369 6.778 1.00 86.69 200 VAL A O 1
ATOM 1555 N N . ALA A 1 201 ? 16.246 4.585 8.028 1.00 78.56 201 ALA A N 1
ATOM 1556 C CA . ALA A 1 201 ? 16.657 5.827 7.388 1.00 78.56 201 ALA A CA 1
ATOM 1557 C C . ALA A 1 201 ? 17.124 5.539 5.955 1.00 78.56 201 ALA A C 1
ATOM 1559 O O . ALA A 1 201 ? 17.992 4.694 5.721 1.00 78.56 201 ALA A O 1
ATOM 1560 N N . THR A 1 202 ? 16.563 6.256 4.986 1.00 78.19 202 THR A N 1
ATOM 1561 C CA . THR A 1 202 ? 16.984 6.171 3.588 1.00 78.19 202 THR A CA 1
ATOM 1562 C C . THR A 1 202 ? 17.446 7.544 3.129 1.00 78.19 202 THR A C 1
ATOM 1564 O O . THR A 1 202 ? 16.880 8.561 3.528 1.00 78.19 202 THR A O 1
ATOM 1567 N N . GLN A 1 203 ? 18.500 7.601 2.312 1.00 83.56 203 GLN A N 1
ATOM 1568 C CA . GLN A 1 203 ? 18.797 8.863 1.639 1.00 83.56 203 GLN A CA 1
ATOM 1569 C C . GLN A 1 203 ? 17.781 9.056 0.513 1.00 83.56 203 GLN A C 1
ATOM 1571 O O . GLN A 1 203 ? 17.568 8.101 -0.253 1.00 83.56 203 GLN A O 1
ATOM 1576 N N . PRO A 1 204 ? 17.200 10.260 0.386 1.00 85.31 204 PRO A N 1
ATOM 1577 C CA . PRO A 1 204 ? 16.366 10.604 -0.748 1.00 85.31 204 PRO A CA 1
ATOM 1578 C C . PRO A 1 204 ? 17.105 10.372 -2.065 1.00 85.31 204 PRO A C 1
ATOM 1580 O O . PRO A 1 204 ? 18.322 10.540 -2.166 1.00 85.31 204 PRO A O 1
ATOM 1583 N N . LEU A 1 205 ? 16.350 9.980 -3.080 1.00 88.88 205 LEU A N 1
ATOM 1584 C CA . LEU A 1 205 ? 16.831 9.855 -4.453 1.00 88.88 205 LEU A CA 1
ATOM 1585 C C . LEU A 1 205 ? 15.855 10.606 -5.337 1.00 88.88 205 LEU A C 1
ATOM 1587 O O . LEU A 1 205 ? 14.661 10.462 -5.122 1.00 88.88 205 LEU A O 1
ATOM 1591 N N . SER A 1 206 ? 16.330 11.289 -6.371 1.00 84.56 206 SER A N 1
ATOM 1592 C CA . SER A 1 206 ? 15.458 11.931 -7.363 1.00 84.56 206 SER A CA 1
ATOM 1593 C C . SER A 1 206 ? 15.779 11.386 -8.755 1.00 84.56 206 SER A C 1
ATOM 1595 O O . SER A 1 206 ? 16.550 12.005 -9.494 1.00 84.56 206 SER A O 1
ATOM 1597 N N . PRO A 1 207 ? 15.266 10.192 -9.120 1.00 84.75 207 PRO A N 1
ATOM 1598 C CA . PRO A 1 207 ? 15.398 9.687 -10.479 1.00 84.75 207 PRO A CA 1
ATOM 1599 C C . PRO A 1 207 ? 14.711 10.648 -11.453 1.00 84.75 207 PRO A C 1
ATOM 1601 O O . PRO A 1 207 ? 13.627 11.154 -11.171 1.00 84.75 207 PRO A O 1
ATOM 1604 N N . LYS A 1 208 ? 15.322 10.886 -12.616 1.00 86.12 208 LYS A N 1
ATOM 1605 C CA . LYS A 1 208 ? 14.677 11.673 -13.670 1.00 86.12 208 LYS A CA 1
ATOM 1606 C C . LYS A 1 208 ? 13.667 10.805 -14.406 1.00 86.12 208 LYS A C 1
ATOM 1608 O O . LYS A 1 208 ? 13.988 9.692 -14.818 1.00 86.12 208 LYS A O 1
ATOM 1613 N N . PHE A 1 209 ? 12.460 11.327 -14.577 1.00 86.75 209 PHE A N 1
ATOM 1614 C CA . PHE A 1 209 ? 11.485 10.738 -15.480 1.00 86.75 209 PHE A CA 1
ATOM 1615 C C . PHE A 1 209 ? 11.814 11.152 -16.913 1.00 86.75 209 PHE A C 1
ATOM 1617 O O . PHE A 1 209 ? 12.014 12.330 -17.196 1.00 86.75 209 PHE A O 1
ATOM 1624 N N . ASP A 1 210 ? 11.906 10.173 -17.802 1.00 84.94 210 ASP A N 1
ATOM 1625 C CA . ASP A 1 210 ? 12.274 10.341 -19.209 1.00 84.94 210 ASP A CA 1
ATOM 1626 C C . ASP A 1 210 ? 11.050 10.497 -20.130 1.00 84.94 210 ASP A C 1
ATOM 1628 O O . ASP A 1 210 ? 11.198 10.568 -21.346 1.00 84.94 210 ASP A O 1
ATOM 1632 N N . GLY A 1 211 ? 9.844 10.554 -19.555 1.00 83.75 211 GLY A N 1
ATOM 1633 C CA . GLY A 1 211 ? 8.580 10.599 -20.289 1.00 83.75 211 GLY A CA 1
ATOM 1634 C C . GLY A 1 211 ? 8.009 9.220 -20.628 1.00 83.75 211 GLY A C 1
ATOM 1635 O O . GLY A 1 211 ? 6.863 9.141 -21.071 1.00 83.75 211 GLY A O 1
ATOM 1636 N N . ASN A 1 212 ? 8.754 8.136 -20.386 1.00 82.31 212 ASN A N 1
ATOM 1637 C CA . ASN A 1 212 ? 8.346 6.788 -20.756 1.00 82.31 212 ASN A CA 1
ATOM 1638 C C . ASN A 1 212 ? 7.755 6.034 -19.567 1.00 82.31 212 ASN A C 1
ATOM 1640 O O . ASN A 1 212 ? 8.412 5.741 -18.570 1.00 82.31 212 ASN A O 1
ATOM 1644 N N . TRP A 1 213 ? 6.493 5.648 -19.701 1.00 78.56 213 TRP A N 1
ATOM 1645 C CA . TRP A 1 213 ? 5.802 4.861 -18.684 1.00 78.56 213 TRP A CA 1
ATOM 1646 C C . TRP A 1 213 ? 6.118 3.363 -18.742 1.00 78.56 213 TRP A C 1
ATOM 1648 O O . TRP A 1 213 ? 5.950 2.650 -17.752 1.00 78.56 213 TRP A O 1
ATOM 1658 N N . MET A 1 214 ? 6.598 2.902 -19.896 1.00 79.19 214 MET A N 1
ATOM 1659 C CA . MET A 1 214 ? 7.172 1.582 -20.126 1.00 79.19 214 MET A CA 1
ATOM 1660 C C . MET A 1 214 ? 8.499 1.756 -20.852 1.00 79.19 214 MET A C 1
ATOM 1662 O O . MET A 1 214 ? 8.617 2.611 -21.726 1.00 79.19 214 MET A O 1
ATOM 1666 N N . TRP A 1 215 ? 9.487 0.936 -20.519 1.00 83.75 215 TRP A N 1
ATOM 1667 C CA . TRP A 1 215 ? 10.818 1.016 -21.119 1.00 83.75 215 TRP A CA 1
ATOM 1668 C C . TRP A 1 215 ? 11.414 -0.376 -21.314 1.00 83.75 215 TRP A C 1
ATOM 1670 O O . TRP A 1 215 ? 10.894 -1.363 -20.796 1.00 83.75 215 TRP A O 1
ATOM 1680 N N . MET A 1 216 ? 12.505 -0.456 -22.071 1.00 84.81 216 MET A N 1
ATOM 1681 C CA . MET A 1 216 ? 13.312 -1.670 -22.191 1.00 84.81 216 MET A CA 1
ATOM 1682 C C . MET A 1 216 ? 14.497 -1.571 -21.231 1.00 84.81 216 MET A C 1
ATOM 1684 O O . MET A 1 216 ? 15.160 -0.533 -21.180 1.00 84.81 216 MET A O 1
ATOM 1688 N N . ASP A 1 217 ? 14.764 -2.620 -20.457 1.00 84.00 217 ASP A N 1
ATOM 1689 C CA . ASP A 1 217 ? 16.007 -2.705 -19.688 1.00 84.00 217 ASP A CA 1
ATOM 1690 C C . ASP A 1 217 ? 17.218 -3.016 -20.585 1.00 84.00 217 ASP A C 1
ATOM 1692 O O . ASP A 1 217 ? 17.102 -3.176 -21.804 1.00 84.00 217 ASP A O 1
ATOM 1696 N N . LYS A 1 218 ? 18.412 -3.060 -19.982 1.00 85.12 218 LYS A N 1
ATOM 1697 C CA . LYS A 1 218 ? 19.674 -3.294 -20.705 1.00 85.12 218 LYS A CA 1
ATOM 1698 C C . LYS A 1 218 ? 19.714 -4.674 -21.366 1.00 85.12 218 LYS A C 1
ATOM 1700 O O . LYS A 1 218 ? 20.459 -4.874 -22.320 1.00 85.12 218 LYS A O 1
ATOM 1705 N N . GLU A 1 219 ? 18.907 -5.604 -20.869 1.00 85.12 219 GLU A N 1
ATOM 1706 C CA . GLU A 1 219 ? 18.756 -6.970 -21.351 1.00 85.12 219 GLU A CA 1
ATOM 1707 C C . GLU A 1 219 ? 17.625 -7.103 -22.390 1.00 85.12 219 GLU A C 1
ATOM 1709 O O . GLU A 1 219 ? 17.332 -8.210 -22.845 1.00 85.12 219 GLU A O 1
ATOM 1714 N N . GLY A 1 220 ? 16.990 -5.992 -22.783 1.00 82.69 220 GLY A N 1
ATOM 1715 C CA . GLY A 1 220 ? 15.927 -5.958 -23.786 1.00 82.69 220 GLY A CA 1
ATOM 1716 C C . GLY A 1 220 ? 14.574 -6.462 -23.283 1.00 82.69 220 GLY A C 1
ATOM 1717 O O . GLY A 1 220 ? 13.736 -6.865 -24.091 1.00 82.69 220 GLY A O 1
ATOM 1718 N N . ARG A 1 221 ? 14.333 -6.476 -21.968 1.00 79.88 221 ARG A N 1
ATOM 1719 C CA . ARG A 1 221 ? 13.040 -6.860 -21.383 1.00 79.88 221 ARG A CA 1
ATOM 1720 C C . ARG A 1 221 ? 12.187 -5.629 -21.112 1.00 79.88 221 ARG A C 1
ATOM 1722 O O . ARG A 1 221 ? 12.683 -4.601 -20.660 1.00 79.88 221 ARG A O 1
ATOM 1729 N N . ILE A 1 222 ? 10.882 -5.763 -21.345 1.00 78.44 222 ILE A N 1
ATOM 1730 C CA . ILE A 1 222 ? 9.904 -4.701 -21.083 1.00 78.44 222 ILE A CA 1
ATOM 1731 C C . ILE A 1 222 ? 9.741 -4.515 -19.569 1.00 78.44 222 ILE A C 1
ATOM 1733 O O . ILE A 1 222 ? 9.619 -5.480 -18.814 1.00 78.44 222 ILE A O 1
ATOM 1737 N N . GLN A 1 223 ? 9.699 -3.259 -19.146 1.00 81.44 223 GLN A N 1
ATOM 1738 C CA . GLN A 1 223 ? 9.520 -2.807 -17.774 1.00 81.44 223 GLN A CA 1
ATOM 1739 C C . GLN A 1 223 ? 8.310 -1.854 -17.674 1.00 81.44 223 GLN A C 1
ATOM 1741 O O . GLN A 1 223 ? 7.966 -1.226 -18.680 1.00 81.44 223 GLN A O 1
ATOM 1746 N N . PRO A 1 224 ? 7.669 -1.715 -16.492 1.00 79.62 224 PRO A N 1
ATOM 1747 C CA . PRO A 1 224 ? 8.015 -2.354 -15.217 1.00 79.62 224 PRO A CA 1
ATOM 1748 C C . PRO A 1 224 ? 7.581 -3.824 -15.134 1.00 79.62 224 PRO A C 1
ATOM 1750 O O . PRO A 1 224 ? 6.397 -4.148 -15.263 1.00 79.62 224 PRO A O 1
ATOM 1753 N N . ARG A 1 225 ? 8.534 -4.722 -14.855 1.00 74.94 225 ARG A N 1
ATOM 1754 C CA . ARG A 1 225 ? 8.331 -6.182 -14.855 1.00 74.94 225 ARG A CA 1
ATOM 1755 C C . ARG A 1 225 ? 7.220 -6.639 -13.920 1.00 74.94 225 ARG A C 1
ATOM 1757 O O . ARG A 1 225 ? 6.429 -7.496 -14.297 1.00 74.94 225 ARG A O 1
ATOM 1764 N N . VAL A 1 226 ? 7.119 -6.035 -12.732 1.00 67.25 226 VAL A N 1
ATOM 1765 C CA . VAL A 1 226 ? 6.152 -6.445 -11.694 1.00 67.25 226 VAL A CA 1
ATOM 1766 C C . VAL A 1 226 ? 4.719 -6.343 -12.176 1.00 67.25 226 VAL A C 1
ATOM 1768 O O . VAL A 1 226 ? 3.830 -7.034 -11.691 1.00 67.25 226 VAL A O 1
ATOM 1771 N N . THR A 1 227 ? 4.501 -5.494 -13.168 1.00 62.00 227 THR A N 1
ATOM 1772 C CA . THR A 1 227 ? 3.181 -5.278 -13.699 1.00 62.00 227 THR A CA 1
ATOM 1773 C C . THR A 1 227 ? 2.796 -6.238 -14.811 1.00 62.00 227 THR A C 1
ATOM 1775 O O . THR A 1 227 ? 1.606 -6.429 -15.032 1.00 62.00 227 THR A O 1
ATOM 1778 N N . LEU A 1 228 ? 3.771 -6.915 -15.426 1.00 63.22 228 LEU A N 1
ATOM 1779 C CA . LEU A 1 228 ? 3.620 -7.882 -16.519 1.00 63.22 228 LEU A CA 1
ATOM 1780 C C . LEU A 1 228 ? 3.289 -9.308 -16.039 1.00 63.22 228 LEU A C 1
ATOM 1782 O O . LEU A 1 228 ? 3.629 -10.278 -16.706 1.00 63.22 228 LEU A O 1
ATOM 1786 N N . PHE A 1 229 ? 2.666 -9.447 -14.863 1.00 65.56 229 PHE A N 1
ATOM 1787 C CA . PHE A 1 229 ? 2.453 -10.718 -14.152 1.00 65.56 229 PHE A CA 1
ATOM 1788 C C . PHE A 1 229 ? 3.727 -11.466 -13.698 1.00 65.56 229 PHE A C 1
ATOM 1790 O O . PHE A 1 229 ? 3.628 -12.526 -13.072 1.00 65.56 229 PHE A O 1
ATOM 1797 N N . ASP A 1 230 ? 4.919 -10.912 -13.942 1.00 62.91 230 ASP A N 1
ATOM 1798 C CA . ASP A 1 230 ? 6.197 -11.518 -13.560 1.00 62.91 230 ASP A CA 1
ATOM 1799 C C . ASP A 1 230 ? 6.379 -11.551 -12.030 1.00 62.91 230 ASP A C 1
ATOM 1801 O O . ASP A 1 230 ? 6.461 -10.530 -11.334 1.00 62.91 230 ASP A O 1
ATOM 1805 N N . GLY A 1 231 ? 6.444 -12.771 -11.495 1.00 61.75 231 GLY A N 1
ATOM 1806 C CA . GLY A 1 231 ? 6.518 -13.043 -10.063 1.00 61.75 231 GLY A CA 1
ATOM 1807 C C . GLY A 1 231 ? 5.188 -12.909 -9.314 1.00 61.75 231 GLY A C 1
ATOM 1808 O O . GLY A 1 231 ? 5.209 -13.006 -8.089 1.00 61.75 231 GLY A O 1
ATOM 1809 N N . LEU A 1 232 ? 4.061 -12.706 -10.015 1.00 63.38 232 LEU A N 1
ATOM 1810 C CA . LEU A 1 232 ? 2.714 -12.774 -9.425 1.00 63.38 232 LEU A CA 1
ATOM 1811 C C . LEU A 1 232 ? 2.143 -14.197 -9.485 1.00 63.38 232 LEU A C 1
AT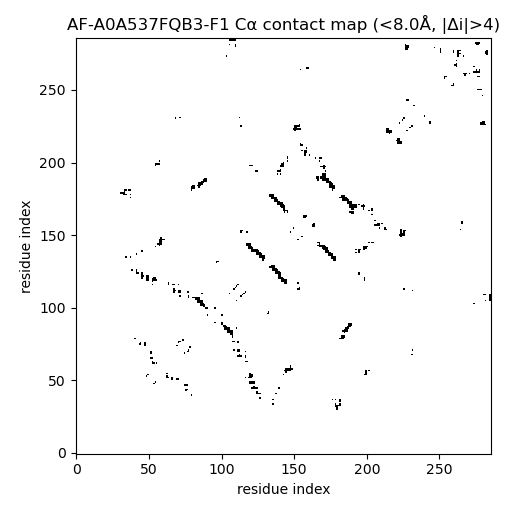OM 1813 O O . LEU A 1 232 ? 1.577 -14.680 -8.510 1.00 63.38 232 LEU A O 1
ATOM 1817 N N . PHE A 1 233 ? 2.327 -14.910 -10.597 1.00 70.00 233 PHE A N 1
ATOM 1818 C CA . PHE A 1 233 ? 1.848 -16.288 -10.736 1.00 70.00 233 PHE A CA 1
ATOM 1819 C C . PHE A 1 233 ? 2.976 -17.313 -10.626 1.00 70.00 233 PHE A C 1
ATOM 1821 O O . PHE A 1 233 ? 4.156 -17.006 -10.806 1.00 70.00 233 PHE A O 1
ATOM 1828 N N . ARG A 1 234 ? 2.604 -18.565 -10.335 1.00 68.06 234 ARG A N 1
ATOM 1829 C CA . ARG A 1 234 ? 3.544 -19.690 -10.334 1.00 68.06 234 ARG A CA 1
ATOM 1830 C C . ARG A 1 234 ? 4.158 -19.873 -11.726 1.00 68.06 234 ARG A C 1
ATOM 1832 O O . ARG A 1 234 ? 3.456 -19.744 -12.727 1.00 68.06 234 ARG A O 1
ATOM 1839 N N . GLN A 1 235 ? 5.443 -20.229 -11.779 1.00 69.25 235 GLN A N 1
ATOM 1840 C CA . GLN A 1 235 ? 6.161 -20.456 -13.043 1.00 69.25 235 GLN A CA 1
ATOM 1841 C C . GLN A 1 235 ? 5.576 -21.610 -13.873 1.00 69.25 235 GLN A C 1
ATOM 1843 O O . GLN A 1 235 ? 5.685 -21.594 -15.092 1.00 69.25 235 GLN A O 1
ATOM 1848 N N . ASP A 1 236 ? 4.938 -22.587 -13.225 1.00 77.25 236 ASP A N 1
ATOM 1849 C CA . ASP A 1 236 ? 4.315 -23.758 -13.850 1.00 77.25 236 ASP A CA 1
ATOM 1850 C C . ASP A 1 236 ? 2.839 -23.541 -14.233 1.00 77.25 236 ASP A C 1
ATOM 1852 O O . ASP A 1 236 ? 2.154 -24.497 -14.592 1.00 77.25 236 ASP A O 1
ATOM 1856 N N . ASN A 1 237 ? 2.319 -22.308 -14.165 1.00 76.88 237 ASN A N 1
ATOM 1857 C CA . ASN A 1 237 ? 0.925 -22.026 -14.499 1.00 76.88 237 ASN A CA 1
ATOM 1858 C C . ASN A 1 237 ? 0.672 -22.210 -16.016 1.00 76.88 237 ASN A C 1
ATOM 1860 O O . ASN A 1 237 ? 1.126 -21.375 -16.807 1.00 76.88 237 ASN A O 1
ATOM 1864 N N . PRO A 1 238 ? -0.112 -23.226 -16.444 1.00 84.44 238 PRO A N 1
ATOM 1865 C CA . PRO A 1 238 ? -0.312 -23.524 -17.864 1.00 84.44 238 PRO A CA 1
ATOM 1866 C C . PRO A 1 238 ? -1.111 -22.437 -18.601 1.00 84.44 238 PRO A C 1
ATOM 1868 O O . PRO A 1 238 ? -1.105 -22.385 -19.829 1.00 84.44 238 PRO A O 1
ATOM 1871 N N . TYR A 1 239 ? -1.794 -21.552 -17.870 1.00 81.88 239 TYR A N 1
ATOM 1872 C CA . TYR A 1 239 ? -2.601 -20.472 -18.434 1.00 81.88 239 TYR A CA 1
ATOM 1873 C C . TYR A 1 239 ? -1.822 -19.167 -18.619 1.00 81.88 239 TYR A C 1
ATOM 1875 O O . TYR A 1 239 ? -2.311 -18.271 -19.310 1.00 81.88 239 TYR A O 1
ATOM 1883 N N . LEU A 1 240 ? -0.623 -19.051 -18.038 1.00 74.88 240 LEU A N 1
ATOM 1884 C CA . LEU A 1 240 ? 0.159 -17.815 -18.054 1.00 74.88 240 LEU A CA 1
ATOM 1885 C C . LEU A 1 240 ? 0.478 -17.321 -19.478 1.00 74.88 240 LEU A C 1
ATOM 1887 O O . LEU A 1 240 ? 0.234 -16.142 -19.735 1.00 74.88 240 LEU A O 1
ATOM 1891 N N . PRO A 1 241 ? 0.881 -18.178 -20.445 1.00 76.62 241 PRO A N 1
ATOM 1892 C CA . PRO A 1 241 ? 1.121 -17.723 -21.817 1.00 76.62 241 PRO A CA 1
ATOM 1893 C C . PRO A 1 241 ? -0.134 -17.149 -22.489 1.00 76.62 241 PRO A C 1
ATOM 1895 O O . PRO A 1 241 ? -0.072 -16.132 -23.179 1.00 76.62 241 PRO A O 1
ATOM 1898 N N . LYS A 1 242 ? -1.303 -17.772 -22.268 1.00 79.56 242 LYS A N 1
ATOM 1899 C CA . LYS A 1 242 ? -2.579 -17.306 -22.835 1.00 79.56 242 LYS A CA 1
ATOM 1900 C C . LYS A 1 242 ? -3.016 -15.983 -22.209 1.00 79.56 242 LYS A C 1
ATOM 1902 O O . LYS A 1 242 ? -3.504 -15.103 -22.921 1.00 79.56 242 LYS A O 1
ATOM 1907 N N . LEU A 1 243 ? -2.845 -15.843 -20.896 1.00 75.94 243 LEU A N 1
ATOM 1908 C CA . LEU A 1 243 ? -3.140 -14.614 -20.167 1.00 75.94 243 LEU A CA 1
ATOM 1909 C C . LEU A 1 243 ? -2.244 -13.465 -20.648 1.00 75.94 243 LEU A C 1
ATOM 1911 O O . LEU A 1 243 ? -2.753 -12.395 -20.979 1.00 75.94 243 LEU A O 1
ATOM 1915 N N . GLU A 1 244 ? -0.936 -13.707 -20.765 1.00 72.88 244 GLU A N 1
ATOM 1916 C CA . GLU A 1 244 ? 0.025 -12.721 -21.259 1.00 72.88 244 GLU A CA 1
ATOM 1917 C C . GLU A 1 244 ? -0.302 -12.283 -22.694 1.00 72.88 244 GLU A C 1
ATOM 1919 O O . GLU A 1 244 ? -0.373 -11.086 -22.972 1.00 72.88 244 GLU A O 1
ATOM 1924 N N . PHE A 1 245 ? -0.575 -13.230 -23.598 1.00 74.88 245 PHE A N 1
ATOM 1925 C CA . PHE A 1 245 ? -0.965 -12.926 -24.977 1.00 74.88 245 PHE A CA 1
ATOM 1926 C C . PHE A 1 245 ? -2.251 -12.089 -25.052 1.00 74.88 245 PHE A C 1
ATOM 1928 O O . PHE A 1 245 ? -2.312 -11.086 -25.771 1.00 74.88 245 PHE A O 1
ATOM 1935 N N . THR A 1 246 ? -3.278 -12.488 -24.295 1.00 77.88 246 THR A N 1
ATOM 1936 C CA . THR A 1 246 ? -4.574 -11.794 -24.268 1.00 77.88 246 THR A CA 1
ATOM 1937 C C . THR A 1 246 ? -4.404 -10.370 -23.757 1.00 77.88 246 THR A C 1
ATOM 1939 O O . THR A 1 246 ? -4.911 -9.429 -24.369 1.00 77.88 246 THR A O 1
ATOM 1942 N N . TYR A 1 247 ? -3.630 -10.195 -22.686 1.00 74.06 247 TYR A N 1
ATOM 1943 C CA . TYR A 1 247 ? -3.341 -8.871 -22.165 1.00 74.06 247 TYR A CA 1
ATOM 1944 C C . TYR A 1 247 ? -2.542 -8.021 -23.157 1.00 74.06 247 TYR A C 1
ATOM 1946 O O . TYR A 1 247 ? -2.922 -6.885 -23.416 1.00 74.06 247 TYR A O 1
ATOM 1954 N N . ARG A 1 248 ? -1.454 -8.547 -23.738 1.00 72.88 248 ARG A N 1
ATOM 1955 C CA . ARG A 1 248 ? -0.647 -7.797 -24.715 1.00 72.88 248 ARG A CA 1
ATOM 1956 C C . ARG A 1 248 ? -1.511 -7.317 -25.880 1.00 72.88 248 ARG A C 1
ATOM 1958 O O . ARG A 1 248 ? -1.380 -6.175 -26.304 1.00 72.88 248 ARG A O 1
ATOM 1965 N N . THR A 1 249 ? -2.436 -8.157 -26.340 1.00 74.81 249 THR A N 1
ATOM 1966 C CA . THR A 1 249 ? -3.406 -7.795 -27.382 1.00 74.81 249 THR A CA 1
ATOM 1967 C C . THR A 1 249 ? -4.333 -6.665 -26.930 1.00 74.81 249 THR A C 1
ATOM 1969 O O . THR A 1 249 ? -4.554 -5.723 -27.688 1.00 74.81 249 THR A O 1
ATOM 1972 N N . LEU A 1 250 ? -4.860 -6.730 -25.703 1.00 75.00 250 LEU A N 1
ATOM 1973 C CA . LEU A 1 250 ? -5.681 -5.661 -25.131 1.00 75.00 250 LEU A CA 1
ATOM 1974 C C . LEU A 1 250 ? -4.892 -4.350 -25.019 1.00 75.00 250 LEU A C 1
ATOM 1976 O O . LEU A 1 250 ? -5.362 -3.329 -25.505 1.00 75.00 250 LEU A O 1
ATOM 1980 N N . ALA A 1 251 ? -3.689 -4.384 -24.444 1.00 71.06 251 ALA A N 1
ATOM 1981 C CA . ALA A 1 251 ? -2.839 -3.211 -24.263 1.00 71.06 251 ALA A CA 1
ATOM 1982 C C . ALA A 1 251 ? -2.499 -2.534 -25.599 1.00 71.06 251 ALA A C 1
ATOM 1984 O O . ALA A 1 251 ? -2.593 -1.315 -25.713 1.00 71.06 251 ALA A O 1
ATOM 1985 N N . LEU A 1 252 ? -2.174 -3.320 -26.633 1.00 70.94 252 LEU A N 1
ATOM 1986 C CA . LEU A 1 252 ? -1.957 -2.792 -27.983 1.00 70.94 252 LEU A CA 1
ATOM 1987 C C . LEU A 1 252 ? -3.216 -2.109 -28.523 1.00 70.94 252 LEU A C 1
ATOM 1989 O O . LEU A 1 252 ? -3.143 -0.960 -28.943 1.00 70.94 252 LEU A O 1
ATOM 1993 N N . ARG A 1 253 ? -4.385 -2.753 -28.419 1.00 74.75 253 ARG A N 1
ATOM 1994 C CA . ARG A 1 253 ? -5.653 -2.154 -28.868 1.00 74.75 253 ARG A CA 1
ATOM 1995 C C . ARG A 1 253 ? -6.014 -0.880 -28.108 1.00 74.75 253 ARG A C 1
ATOM 1997 O O . ARG A 1 253 ? -6.561 0.040 -28.702 1.00 74.75 253 ARG A O 1
ATOM 2004 N N . MET A 1 254 ? -5.729 -0.816 -26.810 1.00 71.56 254 MET A N 1
ATOM 2005 C CA . MET A 1 254 ? -5.969 0.381 -26.000 1.00 71.56 254 MET A CA 1
ATOM 2006 C C . MET A 1 254 ? -5.042 1.531 -26.385 1.00 71.56 254 MET A C 1
ATOM 2008 O O . MET A 1 254 ? -5.481 2.681 -26.409 1.00 71.56 254 MET A O 1
ATOM 2012 N N . ARG A 1 255 ? -3.786 1.227 -26.727 1.00 70.81 255 ARG A N 1
ATOM 2013 C CA . ARG A 1 255 ? -2.845 2.210 -27.268 1.00 70.81 255 ARG A CA 1
ATOM 2014 C C . ARG A 1 255 ? -3.280 2.708 -28.640 1.00 70.81 255 ARG A C 1
ATOM 2016 O O . ARG A 1 255 ? -3.320 3.916 -28.850 1.00 70.81 255 ARG A O 1
ATOM 2023 N N . ASP A 1 256 ? -3.672 1.799 -29.530 1.00 72.88 256 ASP A N 1
ATOM 2024 C CA . ASP A 1 256 ? -4.192 2.139 -30.860 1.00 72.88 256 ASP A CA 1
ATOM 2025 C C . ASP A 1 256 ? -5.458 3.008 -30.757 1.00 72.88 256 ASP A C 1
ATOM 2027 O O . ASP A 1 256 ? -5.638 3.949 -31.525 1.00 72.88 256 ASP A O 1
ATOM 2031 N N . ALA A 1 257 ? -6.307 2.740 -29.759 1.00 76.94 257 ALA A N 1
ATOM 2032 C CA . ALA A 1 257 ? -7.500 3.525 -29.444 1.00 76.94 257 ALA A CA 1
ATOM 2033 C C . ALA A 1 257 ? -7.222 4.788 -28.602 1.00 76.94 257 ALA A C 1
ATOM 2035 O O . ALA A 1 257 ? -8.164 5.461 -28.184 1.00 76.94 257 ALA A O 1
ATOM 2036 N N . GLN A 1 258 ? -5.952 5.108 -28.329 1.00 72.62 258 GLN A N 1
ATOM 2037 C CA . GLN A 1 258 ? -5.516 6.275 -27.556 1.00 72.62 258 GLN A CA 1
ATOM 2038 C C . GLN A 1 258 ? -6.104 6.371 -26.134 1.00 72.62 258 GLN A C 1
ATOM 2040 O O . GLN A 1 258 ? -6.146 7.451 -25.542 1.00 72.62 258 GLN A O 1
ATOM 2045 N N . CYS A 1 259 ? -6.526 5.249 -25.541 1.00 71.69 259 CYS A N 1
ATOM 2046 C CA . CYS A 1 259 ? -7.092 5.231 -24.190 1.00 71.69 259 CYS A CA 1
ATOM 2047 C C . CYS A 1 259 ? -6.069 5.681 -23.129 1.00 71.69 259 CYS A C 1
ATOM 2049 O O . CYS A 1 259 ? -6.439 6.289 -22.126 1.00 71.69 259 CYS A O 1
ATOM 2051 N N . GLU A 1 260 ? -4.775 5.432 -23.353 1.00 67.38 260 GLU A N 1
ATOM 2052 C CA . GLU A 1 260 ? -3.695 5.791 -22.420 1.00 67.38 260 GLU A CA 1
ATOM 2053 C C . GLU A 1 260 ? -3.553 7.313 -22.214 1.00 67.38 260 GLU A C 1
ATOM 2055 O O . GLU A 1 260 ? -3.079 7.733 -21.162 1.00 67.38 260 GLU A O 1
ATOM 2060 N N . ASN A 1 261 ? -4.062 8.146 -23.133 1.00 69.12 261 ASN A N 1
ATOM 2061 C CA . ASN A 1 261 ? -4.055 9.608 -22.983 1.00 69.12 261 ASN A CA 1
ATOM 2062 C C . ASN A 1 261 ? -4.900 10.085 -21.789 1.00 69.12 261 ASN A C 1
ATOM 2064 O O . ASN A 1 261 ? -4.598 11.106 -21.175 1.00 69.12 261 ASN A O 1
ATOM 2068 N N . CYS A 1 262 ? -5.959 9.341 -21.456 1.00 66.69 262 CYS A N 1
ATOM 2069 C CA . CYS A 1 262 ? -6.867 9.647 -20.348 1.00 66.69 262 CYS A CA 1
ATOM 2070 C C . CYS A 1 262 ? -6.643 8.727 -19.134 1.00 66.69 262 CYS A C 1
ATOM 2072 O O . CYS A 1 262 ? -7.068 9.058 -18.029 1.00 66.69 262 CYS A O 1
ATOM 2074 N N . HIS A 1 263 ? -5.989 7.576 -19.335 1.00 71.00 263 HIS A N 1
ATOM 2075 C CA . HIS A 1 263 ? -5.837 6.494 -18.351 1.00 71.00 263 HIS A CA 1
ATOM 2076 C C . HIS A 1 263 ? -4.386 6.277 -17.879 1.00 71.00 263 HIS A C 1
ATOM 2078 O O . HIS A 1 263 ? -4.024 5.193 -17.420 1.00 71.00 263 HIS A O 1
ATOM 2084 N N . MET A 1 264 ? -3.546 7.308 -17.977 1.00 70.94 264 MET A N 1
ATOM 2085 C CA . MET A 1 264 ? -2.166 7.302 -17.481 1.00 70.94 264 MET A CA 1
ATOM 2086 C C . MET A 1 264 ? -2.081 7.652 -15.976 1.00 70.94 264 MET A C 1
ATOM 2088 O O . MET A 1 264 ? -2.891 8.447 -15.494 1.00 70.94 264 MET A O 1
ATOM 2092 N N . PRO A 1 265 ? -1.108 7.116 -15.205 1.00 70.19 265 PRO A N 1
ATOM 2093 C CA . PRO A 1 265 ? -1.087 7.243 -13.738 1.00 70.19 265 PRO A CA 1
ATOM 2094 C C . PRO A 1 265 ? -1.026 8.666 -13.150 1.00 70.19 265 PRO A C 1
ATOM 2096 O O . PRO A 1 265 ? -1.302 8.832 -11.961 1.00 70.19 265 PRO A O 1
ATOM 2099 N N . ASN A 1 266 ? -0.654 9.683 -13.932 1.00 69.31 266 ASN A N 1
ATOM 2100 C CA . ASN A 1 266 ? -0.689 11.095 -13.520 1.00 69.31 266 ASN A CA 1
ATOM 2101 C C . ASN A 1 266 ? -2.068 11.755 -13.700 1.00 69.31 266 ASN A C 1
ATOM 2103 O O . ASN A 1 266 ? -2.234 12.886 -13.260 1.00 69.31 266 ASN A O 1
ATOM 2107 N N . ASN A 1 267 ? -3.042 11.074 -14.316 1.00 72.50 267 ASN A N 1
ATOM 2108 C CA . ASN A 1 267 ? -4.420 11.542 -14.499 1.00 72.50 267 ASN A CA 1
ATOM 2109 C C . ASN A 1 267 ? -4.533 12.994 -15.022 1.00 72.50 267 ASN A C 1
ATOM 2111 O O . ASN A 1 267 ? -5.038 13.866 -14.311 1.00 72.50 267 ASN A O 1
ATOM 2115 N N . PRO A 1 268 ? -4.091 13.288 -16.259 1.00 72.31 268 PRO A N 1
ATOM 2116 C CA . PRO A 1 268 ? -4.085 14.655 -16.785 1.00 72.31 268 PRO A CA 1
ATOM 2117 C C . PRO A 1 268 ? -5.489 15.251 -16.987 1.00 72.31 268 PRO A C 1
ATOM 2119 O O . PRO A 1 268 ? -5.610 16.465 -17.132 1.00 72.31 268 PRO A O 1
ATOM 2122 N N . LEU A 1 269 ? -6.544 14.424 -17.012 1.00 74.81 269 LEU A N 1
ATOM 2123 C CA . LEU A 1 269 ? -7.937 14.828 -17.265 1.00 74.81 269 LEU A CA 1
ATOM 2124 C C . LEU A 1 269 ? -8.856 14.710 -16.030 1.00 74.81 269 LEU A C 1
ATOM 2126 O O . LEU A 1 269 ? -10.060 14.515 -16.177 1.00 74.81 269 LEU A O 1
ATOM 2130 N N . PRO A 1 270 ? -8.311 14.887 -14.817 1.00 72.00 270 PRO A N 1
ATOM 2131 C CA . PRO A 1 270 ? -8.931 14.581 -13.515 1.00 72.00 270 PRO A CA 1
ATOM 2132 C C . PRO A 1 270 ? -10.087 13.565 -13.503 1.00 72.00 270 PRO A C 1
ATOM 2134 O O . PRO A 1 270 ? -11.128 13.776 -12.873 1.00 72.00 270 PRO A O 1
ATOM 2137 N N . MET A 1 271 ? -9.923 12.436 -14.192 1.00 68.12 271 MET A N 1
ATOM 2138 C CA . MET A 1 271 ? -10.967 11.427 -14.310 1.00 68.12 271 MET A CA 1
ATOM 2139 C C . MET A 1 271 ? -11.230 10.816 -12.932 1.00 68.12 271 MET A C 1
ATOM 2141 O O . MET A 1 271 ? -10.316 10.309 -12.283 1.00 68.12 271 MET A O 1
ATOM 2145 N N . ARG A 1 272 ? -12.492 10.852 -12.481 1.00 56.09 272 ARG A N 1
ATOM 2146 C CA . ARG A 1 272 ? -12.902 10.320 -11.163 1.00 56.09 272 ARG A CA 1
ATOM 2147 C C . ARG A 1 272 ? -12.751 8.804 -11.045 1.00 56.09 272 ARG A C 1
ATOM 2149 O O . ARG A 1 272 ? -12.672 8.279 -9.942 1.00 56.09 272 ARG A O 1
ATOM 2156 N N . ARG A 1 273 ? -12.761 8.102 -12.177 1.00 53.94 273 ARG A N 1
ATOM 2157 C CA . ARG A 1 273 ? -12.495 6.667 -12.270 1.00 53.94 273 ARG A CA 1
ATOM 2158 C C . ARG A 1 273 ? -11.387 6.468 -13.289 1.00 53.94 273 ARG A C 1
ATOM 2160 O O . ARG A 1 273 ? -11.664 6.302 -14.475 1.00 53.94 273 ARG A O 1
ATOM 2167 N N . LEU A 1 274 ? -10.139 6.511 -12.830 1.00 57.31 274 LEU A N 1
ATOM 2168 C CA . LEU A 1 274 ? -9.094 5.823 -13.570 1.00 57.31 274 LEU A CA 1
ATOM 2169 C C . LEU A 1 274 ? -9.238 4.344 -13.277 1.00 57.31 274 LEU A C 1
ATOM 2171 O O . LEU A 1 274 ? -8.956 3.910 -12.171 1.00 57.31 274 LEU A O 1
ATOM 2175 N N . LEU A 1 275 ? -9.681 3.601 -14.282 1.00 55.34 275 LEU A N 1
ATOM 2176 C CA . LEU A 1 275 ? -9.223 2.233 -14.447 1.00 55.34 275 LEU A CA 1
ATOM 2177 C C . LEU A 1 275 ? -7.808 2.367 -15.017 1.00 55.34 275 LEU A C 1
ATOM 2179 O O . LEU A 1 275 ? -7.640 2.769 -16.173 1.00 55.34 275 LEU A O 1
ATOM 2183 N N . ILE A 1 276 ? -6.792 2.166 -14.186 1.00 57.41 276 ILE A N 1
ATOM 2184 C CA . ILE A 1 276 ? -5.382 2.115 -14.557 1.00 57.41 276 ILE A CA 1
ATOM 2185 C C . ILE A 1 276 ? -5.192 0.842 -15.380 1.00 57.41 276 ILE A C 1
ATOM 2187 O O . ILE A 1 276 ? -4.773 -0.211 -14.913 1.00 57.41 276 ILE A O 1
ATOM 2191 N N . MET A 1 277 ? -5.493 0.952 -16.667 1.00 60.03 277 MET A N 1
ATOM 2192 C CA . MET A 1 277 ? -5.303 -0.117 -17.650 1.00 60.03 277 MET A CA 1
ATOM 2193 C C . MET A 1 277 ? -3.870 -0.150 -18.191 1.00 60.03 277 MET A C 1
ATOM 2195 O O . MET A 1 277 ? -3.573 -0.854 -19.149 1.00 60.03 277 MET A O 1
ATOM 2199 N N . HIS A 1 278 ? -2.978 0.628 -17.576 1.00 57.47 278 HIS A N 1
ATOM 2200 C CA . HIS A 1 278 ? -1.601 0.792 -18.013 1.00 57.47 278 HIS A CA 1
ATOM 2201 C C . HIS A 1 278 ? -0.814 -0.525 -17.956 1.00 57.47 278 HIS A C 1
ATOM 2203 O O . HIS A 1 278 ? 0.164 -0.706 -18.680 1.00 57.47 278 HIS A O 1
ATOM 2209 N N . THR A 1 279 ? -1.217 -1.453 -17.081 1.00 63.25 279 THR A N 1
ATOM 2210 C CA . THR A 1 279 ? -0.515 -2.722 -16.907 1.00 63.25 279 THR A CA 1
ATOM 2211 C C . THR A 1 279 ? -1.464 -3.884 -16.580 1.00 63.25 279 THR A C 1
ATOM 2213 O O . THR A 1 279 ? -2.540 -3.654 -16.023 1.00 63.25 279 THR A O 1
ATOM 2216 N N . PRO A 1 280 ? -1.088 -5.144 -16.882 1.00 63.53 280 PRO A N 1
ATOM 2217 C CA . PRO A 1 280 ? -1.983 -6.290 -16.704 1.00 63.53 280 PRO A CA 1
ATOM 2218 C C . PRO A 1 280 ? -2.409 -6.518 -15.269 1.00 63.53 280 PRO A C 1
ATOM 2220 O O . PRO A 1 280 ? -3.570 -6.829 -15.012 1.00 63.53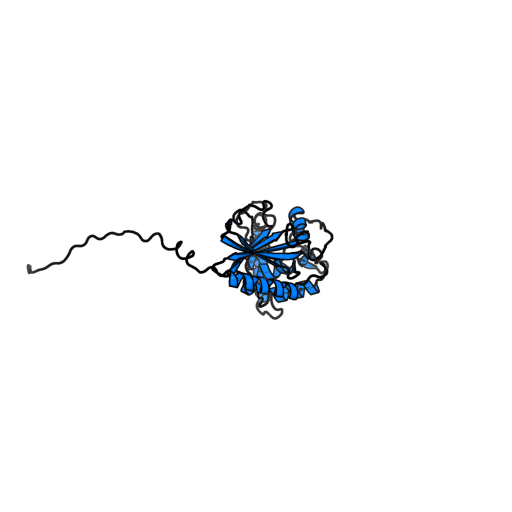 280 PRO A O 1
ATOM 2223 N N . ALA A 1 281 ? -1.474 -6.359 -14.336 1.00 68.75 281 ALA A N 1
ATOM 2224 C CA . ALA A 1 281 ? -1.769 -6.566 -12.934 1.00 68.75 281 ALA A CA 1
ATOM 2225 C C . ALA A 1 281 ? -2.782 -5.531 -12.414 1.00 68.75 281 ALA A C 1
ATOM 2227 O O . ALA A 1 281 ? -3.747 -5.928 -11.764 1.00 68.75 281 ALA A O 1
ATOM 2228 N N . HIS A 1 282 ? -2.642 -4.246 -12.771 1.00 70.75 282 HIS A N 1
ATOM 2229 C CA . HIS A 1 282 ? -3.644 -3.229 -12.424 1.00 70.75 282 HIS A CA 1
ATOM 2230 C C . HIS A 1 282 ? -4.976 -3.491 -13.137 1.00 70.75 282 HIS A C 1
ATOM 2232 O O . HIS A 1 282 ? -6.010 -3.546 -12.482 1.00 70.75 282 HIS A O 1
ATOM 2238 N N . ALA A 1 283 ? -4.958 -3.791 -14.440 1.00 66.06 283 ALA A N 1
ATOM 2239 C CA . ALA A 1 283 ? -6.168 -4.103 -15.204 1.00 66.06 283 ALA A CA 1
ATOM 2240 C C . ALA A 1 283 ? -6.945 -5.312 -14.647 1.00 66.06 283 ALA A C 1
ATOM 2242 O O . ALA A 1 283 ? -8.168 -5.362 -14.740 1.00 66.06 283 ALA A O 1
ATOM 2243 N N . SER A 1 284 ? -6.249 -6.295 -14.066 1.00 65.19 284 SER A N 1
ATOM 2244 C CA . SER A 1 284 ? -6.876 -7.471 -13.448 1.00 65.19 284 SER A CA 1
ATOM 2245 C C . SER A 1 284 ? -7.458 -7.215 -12.057 1.00 65.19 284 SER A C 1
ATOM 2247 O O . SER A 1 284 ? -8.257 -8.019 -11.578 1.00 65.19 284 SER A O 1
ATOM 2249 N N . GLY A 1 285 ? -7.029 -6.139 -11.395 1.00 57.47 285 GLY A N 1
ATOM 2250 C CA . GLY A 1 285 ? -7.280 -5.917 -9.978 1.00 57.47 285 GLY A CA 1
ATOM 2251 C C . GLY A 1 285 ? -7.907 -4.575 -9.623 1.00 57.47 285 GLY A C 1
ATOM 2252 O O . GLY A 1 285 ? -8.215 -4.387 -8.458 1.00 57.47 285 GLY A O 1
ATOM 2253 N N . GLU A 1 286 ? -8.156 -3.655 -10.546 1.00 56.78 286 GLU A N 1
ATOM 2254 C CA . GLU A 1 286 ? -9.008 -2.474 -10.291 1.00 56.78 286 GLU A CA 1
ATOM 2255 C C . GLU A 1 286 ? -10.498 -2.739 -10.559 1.00 56.78 286 GLU A C 1
ATOM 2257 O O . GLU A 1 286 ? -11.347 -2.081 -9.914 1.00 56.78 286 GLU A O 1
#

Radius of gyration: 25.44 Å; Cα contacts (8 Å, |Δi|>4): 461; chains: 1; bounding box: 103×42×51 Å

pLDDT: mean 81.36, std 17.83, range [28.72, 98.62]

Foldseek 3Di:
DDDDDDDDDDDDDDDDPDDDDDPDPPVQVPFDFQVVLLVVLLLQVLVQQCVQQADDALAPPVSLLSQLLAQLPPGSQLVQADQKAWEEADDPDPPDAPVPDQTAIWGSNCCRRAPVSQKHFNSDWDWDQDVVNNWIKIKTFIAGSLNYDCLSHLWPLLVPVVSLVFRRLWGIKIFTANRRPSHGRYIHTGNPDPSDHHPDDDDDDRDDDPVDRWDADPVRDIGSCVQLCNSSDDPPPPCSVVLSVVLVVVLVVCVVVVVCVCQPPVRPPVDSDRQNSVGSNSVVID